Protein AF-A0A382E3J0-F1 (afdb_monomer_lite)

Foldseek 3Di:
DPDDDPDDPDDPVRVVVVVVVVVVVLVVVVVVVVVVVVVVVPDDDPPPDLLSVLLVVLVVLCVVLVVQLNVCVVVVVVVLNVLSVLLVVQSVVLNCVSPPCVPPDDPVPDDPVPDDPVVVVVVVVVVVVVVVVVLVSLLVSLVSQLVVVVVPDRVQLSQVVSVVSPRPHDDLLSSLSSCVVPVVSVVSNLVSCVVRHDSVVSVQSNLLVVLCVVLVNVVLQVLLQVLQVVVPHGDRPRDHSVLSPDPPRDSVVVSVVSNVNSVCSNVVVPPPVVVVVVVD

Structure (mmCIF, N/CA/C/O backbone):
data_AF-A0A382E3J0-F1
#
_entry.id   AF-A0A382E3J0-F1
#
loop_
_atom_site.group_PDB
_atom_site.id
_atom_site.type_symbol
_atom_site.label_atom_id
_atom_site.label_alt_id
_atom_site.label_comp_id
_atom_site.label_asym_id
_atom_site.label_entity_id
_atom_site.label_seq_id
_atom_site.pdbx_PDB_ins_code
_atom_site.Cartn_x
_atom_site.Cartn_y
_atom_site.Cartn_z
_atom_site.occupancy
_atom_site.B_iso_or_equiv
_atom_site.auth_seq_id
_atom_site.auth_comp_id
_atom_site.auth_asym_id
_atom_site.auth_atom_id
_atom_site.pdbx_PDB_model_num
ATOM 1 N N . MET A 1 1 ? 3.056 -13.530 6.031 1.00 34.03 1 MET A N 1
ATOM 2 C CA . MET A 1 1 ? 3.728 -14.524 6.905 1.00 34.03 1 MET A CA 1
ATOM 3 C C . MET A 1 1 ? 2.643 -15.452 7.435 1.00 34.03 1 MET A C 1
ATOM 5 O O . MET A 1 1 ? 2.114 -15.228 8.514 1.00 34.03 1 MET A O 1
ATOM 9 N N . PHE A 1 2 ? 2.256 -16.451 6.638 1.00 29.42 2 PHE A N 1
ATOM 10 C CA . PHE A 1 2 ? 1.281 -17.470 7.029 1.00 29.42 2 PHE A CA 1
ATOM 11 C C . PHE A 1 2 ? 1.972 -18.509 7.919 1.00 29.42 2 PHE A C 1
ATOM 13 O O . PHE A 1 2 ? 2.511 -19.505 7.449 1.00 29.42 2 PHE A O 1
ATOM 20 N N . PHE A 1 3 ? 2.010 -18.236 9.220 1.00 31.09 3 PHE A N 1
ATOM 21 C CA . PHE A 1 3 ? 2.441 -19.197 10.237 1.00 31.09 3 PHE A CA 1
ATOM 22 C C . PHE A 1 3 ? 1.503 -19.139 11.442 1.00 31.09 3 PHE A C 1
ATOM 24 O O . PHE A 1 3 ? 1.913 -18.937 12.578 1.00 31.09 3 PHE A O 1
ATOM 31 N N . LEU A 1 4 ? 0.210 -19.328 11.204 1.00 40.41 4 LEU A N 1
ATOM 32 C CA . LEU A 1 4 ? -0.736 -19.655 12.263 1.00 40.41 4 LEU A CA 1
ATOM 33 C C . LEU A 1 4 ? -1.598 -20.820 11.792 1.00 40.41 4 LEU A C 1
ATOM 35 O O . LEU A 1 4 ? -1.874 -20.947 10.607 1.00 40.41 4 LEU A O 1
ATOM 39 N N . MET A 1 5 ? -2.006 -21.656 12.745 1.00 37.28 5 MET A N 1
ATOM 40 C CA . MET A 1 5 ? -2.723 -22.932 12.595 1.00 37.28 5 MET A CA 1
ATOM 41 C C . MET A 1 5 ? -1.851 -24.201 12.603 1.00 37.28 5 MET A C 1
ATOM 43 O O . MET A 1 5 ? -2.186 -25.219 12.000 1.00 37.28 5 MET A O 1
ATOM 47 N N . SER A 1 6 ? -0.795 -24.217 13.421 1.00 36.91 6 SER A N 1
ATOM 48 C CA . SER A 1 6 ? -0.418 -25.470 14.086 1.00 36.91 6 SER A CA 1
ATOM 49 C C . SER A 1 6 ? -1.416 -25.727 15.214 1.00 36.91 6 SER A C 1
ATOM 51 O O . SER A 1 6 ? -1.459 -24.981 16.189 1.00 36.91 6 SER A O 1
ATOM 53 N N . ASN A 1 7 ? -2.235 -26.766 15.045 1.00 41.38 7 ASN A N 1
ATOM 54 C CA . ASN A 1 7 ? -3.215 -27.277 16.004 1.00 41.38 7 ASN A CA 1
ATOM 55 C C . ASN A 1 7 ? -2.685 -27.299 17.450 1.00 41.38 7 ASN A C 1
ATOM 57 O O . ASN A 1 7 ? -2.014 -28.245 17.863 1.00 41.38 7 ASN A O 1
ATOM 61 N N . LEU A 1 8 ? -3.058 -26.297 18.241 1.00 40.56 8 LEU A N 1
ATOM 62 C CA . LEU A 1 8 ? -3.011 -26.354 19.694 1.00 40.56 8 LEU A CA 1
ATOM 63 C C . LEU A 1 8 ? -4.451 -26.289 20.184 1.00 40.56 8 LEU A C 1
ATOM 65 O O . LEU A 1 8 ? -5.109 -25.253 20.124 1.00 40.56 8 LEU A O 1
ATOM 69 N N . VAL A 1 9 ? -4.947 -27.430 20.663 1.00 41.34 9 VAL A N 1
ATOM 70 C CA . VAL A 1 9 ? -6.139 -27.47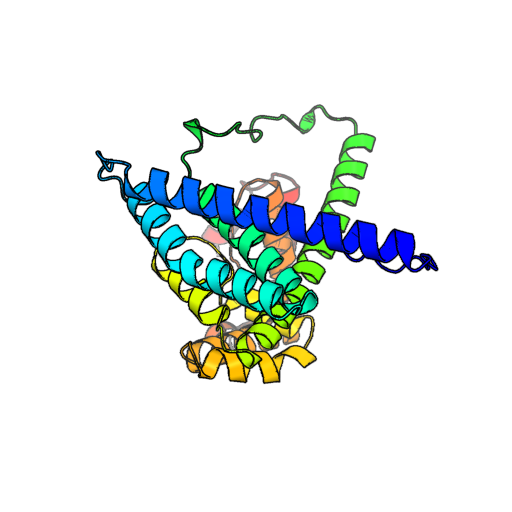6 21.512 1.00 41.34 9 VAL A CA 1
ATOM 71 C C . VAL A 1 9 ? -5.756 -26.783 22.817 1.00 41.34 9 VAL A C 1
ATOM 73 O O . VAL A 1 9 ? -5.282 -27.411 23.762 1.00 41.34 9 VAL A O 1
ATOM 76 N N . TYR A 1 10 ? -5.884 -25.461 22.842 1.00 46.91 10 TYR A N 1
ATOM 77 C CA . TYR A 1 10 ? -5.743 -24.683 24.059 1.00 46.91 10 TYR A CA 1
ATOM 78 C C . TYR A 1 10 ? -6.981 -24.929 24.928 1.00 46.91 10 TYR A C 1
ATOM 80 O O . TYR A 1 10 ? -8.119 -24.780 24.483 1.00 46.91 10 TYR A O 1
ATOM 88 N N . GLY A 1 11 ? -6.772 -25.354 26.176 1.00 49.19 11 GLY A N 1
ATOM 89 C CA . GLY A 1 11 ? -7.849 -25.397 27.166 1.00 49.19 11 GLY A CA 1
ATOM 90 C C . GLY A 1 11 ? -8.409 -23.990 27.408 1.00 49.19 11 GLY A C 1
ATOM 91 O O . GLY A 1 11 ? -7.688 -23.005 27.248 1.00 49.19 11 GLY A O 1
ATOM 92 N N . GLY A 1 12 ? -9.679 -23.884 27.817 1.00 61.25 12 GLY A N 1
ATOM 93 C CA . GLY A 1 12 ? -10.374 -22.594 27.971 1.00 61.25 12 GLY A CA 1
ATOM 94 C C . GLY A 1 12 ? -9.647 -21.561 28.848 1.00 61.25 12 GLY A C 1
ATOM 95 O O . GLY A 1 12 ? -9.742 -20.369 28.581 1.00 61.25 12 GLY A O 1
ATOM 96 N N . ASP A 1 13 ? -8.857 -22.000 29.831 1.00 69.81 13 ASP A N 1
ATOM 97 C CA . ASP A 1 13 ? -8.046 -21.111 30.676 1.00 69.81 13 ASP A CA 1
ATOM 98 C C . ASP A 1 13 ? -6.839 -20.494 29.952 1.00 69.81 13 ASP A C 1
ATOM 100 O O . ASP A 1 13 ? -6.459 -19.367 30.257 1.00 69.81 13 ASP A O 1
ATOM 104 N N . GLU A 1 14 ? -6.224 -21.197 28.999 1.00 71.62 14 GLU A N 1
ATOM 105 C CA . GLU A 1 14 ? -5.077 -20.682 28.237 1.00 71.62 14 GLU A CA 1
ATOM 106 C C . GLU A 1 14 ? -5.537 -19.721 27.134 1.00 71.62 14 GLU A C 1
ATOM 108 O O . GLU A 1 14 ? -4.953 -18.654 26.966 1.00 71.62 14 GLU A O 1
ATOM 113 N N . LEU A 1 15 ? -6.645 -20.037 26.457 1.00 69.69 15 LEU A N 1
ATOM 114 C CA . LEU A 1 15 ? -7.276 -19.146 25.476 1.00 69.69 15 LEU A CA 1
ATOM 115 C C . LEU A 1 15 ? -7.690 -17.811 26.114 1.00 69.69 15 LEU A C 1
ATOM 117 O O . LEU A 1 15 ? -7.408 -16.748 25.568 1.00 69.69 15 LEU A O 1
ATOM 121 N N . ASN A 1 16 ? -8.273 -17.849 27.316 1.00 76.06 16 ASN A N 1
ATOM 122 C CA . ASN A 1 16 ? -8.640 -16.639 28.054 1.00 76.06 16 ASN A CA 1
ATOM 123 C C . ASN A 1 16 ? -7.427 -15.782 28.452 1.00 76.06 16 ASN A C 1
ATOM 125 O O . ASN A 1 16 ? -7.530 -14.556 28.466 1.00 76.06 16 ASN A O 1
ATOM 129 N N . LYS A 1 17 ? -6.277 -16.397 28.764 1.00 78.69 17 LYS A N 1
ATOM 130 C CA . LYS A 1 17 ? -5.034 -15.654 29.030 1.00 78.69 17 LYS A CA 1
ATOM 131 C C . LYS A 1 17 ? -4.520 -14.957 27.775 1.00 78.69 17 LYS A C 1
ATOM 133 O O . LYS A 1 17 ? -4.160 -13.789 27.861 1.00 78.69 17 LYS A O 1
ATOM 138 N N . VAL A 1 18 ? -4.537 -15.646 26.631 1.00 76.19 18 VAL A N 1
ATOM 139 C CA . VAL A 1 18 ? -4.128 -15.077 25.338 1.00 76.19 18 VAL A CA 1
ATOM 140 C C . VAL A 1 18 ? -5.013 -13.885 24.971 1.00 76.19 18 VAL A C 1
ATOM 142 O O . VAL A 1 18 ? -4.495 -12.817 24.663 1.00 76.19 18 VAL A O 1
ATOM 145 N N . TYR A 1 19 ? -6.339 -14.010 25.100 1.00 73.69 19 TYR A N 1
ATOM 146 C CA . TYR A 1 19 ? -7.250 -12.881 24.873 1.00 73.69 19 TYR A CA 1
ATOM 147 C C . TYR A 1 19 ? -6.975 -11.700 25.810 1.00 73.69 19 TYR A C 1
ATOM 149 O O . TYR A 1 19 ? -6.949 -10.555 25.363 1.00 73.69 19 TYR A O 1
ATOM 157 N N . ALA A 1 20 ? -6.730 -11.961 27.097 1.00 77.50 20 ALA A N 1
ATOM 158 C CA . ALA A 1 20 ? -6.420 -10.908 28.061 1.00 77.50 20 ALA A CA 1
ATOM 159 C C . ALA A 1 20 ? -5.091 -10.195 27.752 1.00 77.50 20 ALA A C 1
ATOM 161 O O . ALA A 1 20 ? -4.964 -8.990 27.981 1.00 77.50 20 ALA A O 1
ATOM 162 N N . GLU A 1 21 ? -4.099 -10.922 27.237 1.00 80.75 21 GLU A N 1
ATOM 163 C CA . GLU A 1 21 ? -2.820 -10.360 26.806 1.00 80.75 21 GLU A CA 1
ATOM 164 C C . GLU A 1 21 ? -2.979 -9.504 25.546 1.00 80.75 21 GLU A C 1
ATOM 166 O O . GLU A 1 21 ? -2.523 -8.363 25.534 1.00 80.75 21 GLU A O 1
ATOM 171 N N . ILE A 1 22 ? -3.724 -9.985 24.548 1.00 75.62 22 ILE A N 1
ATOM 172 C CA . ILE A 1 22 ? -4.053 -9.226 23.332 1.00 75.62 22 ILE A CA 1
ATOM 173 C C . ILE A 1 22 ? -4.803 -7.932 23.680 1.00 75.62 22 ILE A C 1
ATOM 175 O O . ILE A 1 22 ? -4.445 -6.856 23.204 1.00 75.62 22 ILE A O 1
ATOM 179 N N . GLU A 1 23 ? -5.803 -7.995 24.563 1.00 77.12 23 GLU A N 1
ATOM 180 C CA . GLU A 1 23 ? -6.551 -6.808 24.996 1.00 77.12 23 GLU A CA 1
ATOM 181 C C . GLU A 1 23 ? -5.647 -5.795 25.718 1.00 77.12 23 GLU A C 1
ATOM 183 O O . GLU A 1 23 ? -5.788 -4.578 25.555 1.00 77.12 23 GLU A O 1
ATOM 188 N N . LYS A 1 24 ? -4.701 -6.286 26.525 1.00 82.81 24 LYS A N 1
ATOM 189 C CA . LYS A 1 24 ? -3.718 -5.447 27.211 1.00 82.81 24 LYS A CA 1
ATOM 190 C C . LYS A 1 24 ? -2.770 -4.776 26.217 1.00 82.81 24 LYS A C 1
ATOM 192 O O . LYS A 1 24 ? -2.554 -3.569 26.338 1.00 82.81 24 LYS A O 1
ATOM 197 N N . GLU A 1 25 ? -2.228 -5.517 25.256 1.00 79.69 25 GLU A N 1
ATOM 198 C CA . GLU A 1 25 ? -1.325 -4.959 24.246 1.00 79.69 25 GLU A CA 1
ATOM 199 C C . GLU A 1 25 ? -2.040 -3.962 23.333 1.00 79.69 25 GLU A C 1
ATOM 201 O O . GLU A 1 25 ? -1.514 -2.879 23.088 1.00 79.69 25 GLU A O 1
ATOM 206 N N . HIS A 1 26 ? -3.292 -4.225 22.952 1.00 78.19 26 HIS A N 1
ATOM 207 C CA . HIS A 1 26 ? -4.095 -3.249 22.220 1.00 78.19 26 HIS A CA 1
ATOM 208 C C . HIS A 1 26 ? -4.309 -1.955 23.026 1.00 78.19 26 HIS A C 1
ATOM 210 O O . HIS A 1 26 ? -4.119 -0.853 22.515 1.00 78.19 26 HIS A O 1
ATOM 216 N N . LYS A 1 27 ? -4.627 -2.047 24.326 1.00 82.38 27 LYS A N 1
ATOM 217 C CA . LYS A 1 27 ? -4.735 -0.854 25.191 1.00 82.38 27 LYS A CA 1
ATOM 218 C C . LYS A 1 27 ? -3.423 -0.071 25.266 1.00 82.38 27 LYS A C 1
ATOM 220 O O . LYS A 1 27 ? -3.461 1.162 25.291 1.00 82.38 27 LYS A O 1
ATOM 225 N N . ASN A 1 28 ? -2.285 -0.764 25.314 1.00 82.88 28 ASN A N 1
ATOM 226 C CA . ASN A 1 28 ? -0.969 -0.129 25.286 1.00 82.88 28 ASN A CA 1
ATOM 227 C C . ASN A 1 28 ? -0.729 0.578 23.952 1.00 82.88 28 ASN A C 1
ATOM 229 O O . ASN A 1 28 ? -0.367 1.752 23.964 1.00 82.88 28 ASN A O 1
ATOM 233 N N . PHE A 1 29 ? -0.996 -0.100 22.833 1.00 81.19 29 PHE A N 1
ATOM 234 C CA . PHE A 1 29 ? -0.904 0.460 21.488 1.00 81.19 29 PHE A CA 1
ATOM 235 C C . PHE A 1 29 ? -1.709 1.758 21.378 1.00 81.19 29 PHE A C 1
ATOM 237 O O . PHE A 1 29 ? -1.137 2.809 21.113 1.00 81.19 29 PHE A O 1
ATOM 244 N N . ILE A 1 30 ? -3.002 1.745 21.721 1.00 82.94 30 ILE A N 1
ATOM 245 C CA . ILE A 1 30 ? -3.857 2.943 21.664 1.00 82.94 30 ILE A CA 1
ATOM 246 C C . ILE A 1 30 ? -3.312 4.084 22.525 1.00 82.94 30 ILE A C 1
ATOM 248 O O . ILE A 1 30 ? -3.322 5.249 22.116 1.00 82.94 30 ILE A O 1
ATOM 252 N N . LYS A 1 31 ? -2.839 3.768 23.732 1.00 86.00 31 LYS A N 1
ATOM 253 C CA . LYS A 1 31 ? -2.288 4.765 24.649 1.00 86.00 31 LYS A CA 1
ATOM 254 C C . LYS A 1 31 ? -1.018 5.403 24.086 1.00 86.00 31 LYS A C 1
ATOM 256 O O . LYS A 1 31 ? -0.909 6.630 24.112 1.00 86.00 31 LYS A O 1
ATOM 261 N N . GLU A 1 32 ? -0.068 4.600 23.616 1.00 87.62 32 GLU A N 1
ATOM 262 C CA . GLU A 1 32 ? 1.191 5.115 23.078 1.00 87.62 32 GLU A CA 1
ATOM 263 C C . GLU A 1 32 ? 0.964 5.843 21.746 1.00 87.62 32 GLU A C 1
ATOM 265 O O . GLU A 1 32 ? 1.460 6.955 21.598 1.00 87.62 32 GLU A O 1
ATOM 270 N N . THR A 1 33 ? 0.113 5.334 20.849 1.00 79.56 33 THR A N 1
ATOM 271 C CA . THR A 1 33 ? -0.263 6.019 19.598 1.00 79.56 33 THR A CA 1
ATOM 272 C C . THR A 1 33 ? -0.898 7.380 19.870 1.00 79.56 33 THR A C 1
ATOM 274 O O . THR A 1 33 ? -0.517 8.383 19.265 1.00 79.56 33 THR A O 1
ATOM 277 N N . LYS A 1 34 ? -1.823 7.472 20.837 1.00 86.25 34 LYS A N 1
ATOM 278 C CA . LYS A 1 34 ? -2.426 8.757 21.222 1.00 86.25 34 LYS A CA 1
ATOM 279 C C . LYS A 1 34 ? -1.386 9.732 21.773 1.00 86.25 34 LYS A C 1
ATOM 281 O O . LYS A 1 34 ? -1.401 10.906 21.415 1.00 86.25 34 LYS A O 1
ATOM 286 N N . LYS A 1 35 ? -0.488 9.252 22.632 1.00 88.81 35 LYS A N 1
ATOM 287 C CA . LYS A 1 35 ? 0.589 10.064 23.204 1.00 88.81 35 LYS A CA 1
ATOM 288 C C . LYS A 1 35 ? 1.542 10.569 22.120 1.00 88.81 35 LYS A C 1
ATOM 290 O O . LYS A 1 35 ? 1.845 11.757 22.116 1.00 88.81 35 LYS A O 1
ATOM 295 N N . ILE A 1 36 ? 1.959 9.710 21.189 1.00 85.06 36 ILE A N 1
ATOM 296 C CA . ILE A 1 36 ? 2.788 10.091 20.037 1.00 85.06 36 ILE A CA 1
ATOM 297 C C . ILE A 1 36 ? 2.064 11.155 19.210 1.00 85.06 36 ILE A C 1
ATOM 299 O O . ILE A 1 36 ? 2.658 12.180 18.901 1.00 85.06 36 ILE A O 1
ATOM 303 N N . ARG A 1 37 ? 0.764 10.985 18.937 1.00 82.44 37 ARG A N 1
ATOM 304 C CA . ARG A 1 37 ? -0.047 11.965 18.198 1.00 82.44 37 ARG A CA 1
ATOM 305 C C . ARG A 1 37 ? -0.139 13.319 18.907 1.00 82.44 37 ARG A C 1
ATOM 307 O O . ARG A 1 37 ? -0.074 14.359 18.260 1.00 82.44 37 ARG A O 1
ATOM 314 N N . GLU A 1 38 ? -0.301 13.331 20.227 1.00 85.88 38 GLU A N 1
ATOM 315 C CA . GLU A 1 38 ? -0.299 14.569 21.018 1.00 85.88 38 GLU A CA 1
ATOM 316 C C . GLU A 1 38 ? 1.073 15.248 20.998 1.00 85.88 38 GLU A C 1
ATOM 318 O O . GLU A 1 38 ? 1.152 16.461 20.809 1.00 85.88 38 GLU A O 1
ATOM 323 N N . GLN A 1 39 ? 2.148 14.467 21.142 1.00 85.25 39 GLN A N 1
ATOM 324 C CA . GLN A 1 39 ? 3.516 14.967 21.034 1.00 85.25 39 GLN A CA 1
ATOM 325 C C . GLN A 1 39 ? 3.764 15.567 19.651 1.00 85.25 39 GLN A C 1
ATOM 327 O O . GLN A 1 39 ? 4.209 16.708 19.579 1.00 85.25 39 GLN A O 1
ATOM 332 N N . PHE A 1 40 ? 3.385 14.855 18.591 1.00 79.81 40 PHE A N 1
ATOM 333 C CA . PHE A 1 40 ? 3.483 15.283 17.200 1.00 79.81 40 PHE A CA 1
ATOM 334 C C . PHE A 1 40 ? 2.765 16.617 16.954 1.00 79.81 40 PHE A C 1
ATOM 336 O O . PHE A 1 40 ? 3.388 17.579 16.526 1.00 79.81 40 PHE A O 1
ATOM 343 N N . LYS A 1 41 ? 1.494 16.741 17.366 1.00 80.75 41 LYS A N 1
ATOM 344 C CA . LYS A 1 41 ? 0.720 17.997 17.261 1.00 80.75 41 LYS A CA 1
ATOM 345 C C . LYS A 1 41 ? 1.299 19.160 18.073 1.00 80.75 41 LYS A C 1
ATOM 347 O O . LYS A 1 41 ? 0.981 20.314 17.803 1.00 80.75 41 LYS A O 1
ATOM 352 N N . SER A 1 42 ? 2.077 18.864 19.112 1.00 81.81 42 SER A N 1
ATOM 353 C CA . SER A 1 42 ? 2.713 19.871 19.967 1.00 81.81 42 SER A CA 1
ATOM 354 C C . SER A 1 42 ? 4.090 20.315 19.471 1.00 81.81 42 SER A C 1
ATOM 356 O O . SER A 1 42 ? 4.653 21.261 20.030 1.00 81.81 42 SER A O 1
ATOM 358 N N . LEU A 1 43 ? 4.640 19.646 18.449 1.00 75.62 43 LEU A N 1
ATOM 359 C CA . LEU A 1 43 ? 5.886 20.061 17.822 1.00 75.62 43 LEU A CA 1
ATOM 360 C C . LEU A 1 43 ? 5.664 21.437 17.187 1.00 75.62 43 LEU A C 1
ATOM 362 O O . LEU A 1 43 ? 4.814 21.631 16.325 1.00 75.62 43 LEU A O 1
ATOM 366 N N . THR A 1 44 ? 6.414 22.420 17.675 1.00 64.75 44 THR A N 1
ATOM 367 C CA . THR A 1 44 ? 6.444 23.777 17.126 1.00 64.75 44 THR A CA 1
ATOM 368 C C . THR A 1 44 ? 7.829 24.024 16.547 1.00 64.75 44 THR A C 1
ATOM 370 O O . THR A 1 44 ? 8.823 23.554 17.101 1.00 64.75 44 THR A O 1
ATOM 373 N N . GLY A 1 45 ? 7.896 24.750 15.431 1.00 58.81 45 GLY A N 1
ATOM 374 C CA . GLY A 1 45 ? 9.133 24.904 14.661 1.00 58.81 45 GLY A CA 1
ATOM 375 C C . GLY A 1 45 ? 9.244 23.910 13.511 1.00 58.81 45 GLY A C 1
ATOM 376 O O . GLY A 1 45 ? 10.307 23.322 13.334 1.00 58.81 45 GLY A O 1
ATOM 377 N N . VAL A 1 46 ? 8.153 23.741 12.750 1.00 57.03 46 VAL A N 1
ATOM 378 C CA . VAL A 1 46 ? 8.178 23.101 11.429 1.00 57.03 46 VAL A CA 1
ATOM 379 C C . VAL A 1 46 ? 9.336 23.726 10.661 1.00 57.03 46 VAL A C 1
ATOM 381 O O . VAL A 1 46 ? 9.371 24.934 10.430 1.00 57.03 46 VAL A O 1
ATOM 384 N N . THR A 1 47 ? 10.345 22.922 10.361 1.00 56.59 47 THR A N 1
ATOM 385 C CA . THR A 1 47 ? 11.287 23.259 9.307 1.00 56.59 47 THR A CA 1
ATOM 386 C C . THR A 1 47 ? 10.458 23.351 8.037 1.00 56.59 47 THR A C 1
ATOM 388 O O . THR A 1 47 ? 9.793 22.377 7.707 1.00 56.59 47 THR A O 1
ATOM 391 N N . ASP A 1 48 ? 10.476 24.492 7.346 1.00 61.53 48 ASP A N 1
ATOM 392 C CA . ASP A 1 48 ? 9.755 24.738 6.083 1.00 61.53 48 ASP A CA 1
ATOM 393 C C . ASP A 1 48 ? 10.214 23.813 4.919 1.00 61.53 48 ASP A C 1
ATOM 395 O O . ASP A 1 48 ? 10.145 24.195 3.750 1.00 61.53 48 ASP A O 1
ATOM 399 N N . SER A 1 49 ? 10.769 22.629 5.203 1.00 75.62 49 SER A N 1
ATOM 400 C CA . SER A 1 49 ? 11.160 21.658 4.191 1.00 75.62 49 SER A CA 1
ATOM 401 C C . SER A 1 49 ? 9.927 20.936 3.663 1.00 75.62 49 SER A C 1
ATOM 403 O O . SER A 1 49 ? 9.028 20.551 4.415 1.00 75.62 49 SER A O 1
ATOM 405 N N . ALA A 1 50 ? 9.902 20.746 2.347 1.00 79.88 50 ALA A N 1
ATOM 406 C CA . ALA A 1 50 ? 8.808 20.071 1.668 1.00 79.88 50 ALA A CA 1
ATOM 407 C C . ALA A 1 50 ? 8.611 18.652 2.227 1.00 79.88 50 ALA A C 1
ATOM 409 O O . ALA A 1 50 ? 7.486 18.252 2.487 1.00 79.88 50 ALA A O 1
ATOM 410 N N . GLU A 1 51 ? 9.696 17.935 2.519 1.00 80.69 51 GLU A N 1
ATOM 411 C CA . GLU A 1 51 ? 9.676 16.565 3.035 1.00 80.69 51 GLU A CA 1
ATOM 412 C C . GLU A 1 51 ? 9.001 16.462 4.410 1.00 80.69 51 GLU A C 1
ATOM 414 O O . GLU A 1 51 ? 8.248 15.523 4.655 1.00 80.69 51 GLU A O 1
ATOM 419 N N . ALA A 1 52 ? 9.209 17.442 5.298 1.00 82.00 52 ALA A N 1
ATOM 420 C CA . ALA A 1 52 ? 8.559 17.452 6.609 1.00 82.00 52 ALA A CA 1
ATOM 421 C C . ALA A 1 52 ? 7.046 17.676 6.473 1.00 82.00 52 ALA A C 1
ATOM 423 O O . ALA A 1 52 ? 6.264 16.993 7.126 1.00 82.00 52 ALA A O 1
ATOM 424 N N . MET A 1 53 ? 6.631 18.572 5.570 1.00 84.12 53 MET A N 1
ATOM 425 C CA . MET A 1 53 ? 5.212 18.804 5.281 1.00 84.12 53 MET A CA 1
ATOM 426 C C . MET A 1 53 ? 4.536 17.570 4.670 1.00 84.12 53 MET A C 1
ATOM 428 O O . MET A 1 53 ? 3.391 17.273 5.003 1.00 84.12 53 MET A O 1
ATOM 432 N N . ILE A 1 54 ? 5.238 16.839 3.798 1.00 88.81 54 ILE A N 1
ATOM 433 C CA . ILE A 1 54 ? 4.737 15.589 3.214 1.00 88.81 54 ILE A CA 1
ATOM 434 C C . ILE A 1 54 ? 4.534 14.538 4.308 1.00 88.81 54 ILE A C 1
ATOM 436 O O . ILE A 1 54 ? 3.465 13.936 4.378 1.00 88.81 54 ILE A O 1
ATOM 440 N N . ILE A 1 55 ? 5.518 14.356 5.198 1.00 88.44 55 ILE A N 1
ATOM 441 C CA . ILE A 1 55 ? 5.405 13.431 6.335 1.00 88.44 55 ILE A CA 1
ATOM 442 C C . ILE A 1 55 ? 4.224 13.828 7.233 1.00 88.44 55 ILE A C 1
ATOM 444 O O . ILE A 1 55 ? 3.433 12.965 7.610 1.00 88.44 55 ILE A O 1
ATOM 448 N N . ASP A 1 56 ? 4.058 15.118 7.535 1.00 86.75 56 ASP A N 1
ATOM 449 C CA . ASP A 1 56 ? 2.948 15.608 8.357 1.00 86.75 56 ASP A CA 1
ATOM 450 C C . ASP A 1 56 ? 1.581 15.267 7.749 1.00 86.75 56 ASP A C 1
ATOM 452 O O . ASP A 1 56 ? 0.725 14.699 8.436 1.00 86.75 56 ASP A O 1
ATOM 456 N N . HIS A 1 57 ? 1.388 15.549 6.459 1.00 90.19 57 HIS A N 1
ATOM 457 C CA . HIS A 1 57 ? 0.148 15.226 5.752 1.00 90.19 57 HIS A CA 1
ATOM 458 C C . HIS A 1 57 ? -0.079 13.717 5.621 1.00 90.19 57 HIS A C 1
ATOM 460 O O . HIS A 1 57 ? -1.207 13.254 5.781 1.00 90.19 57 HIS A O 1
ATOM 466 N N . ALA A 1 58 ? 0.977 12.930 5.413 1.00 92.69 58 ALA A N 1
ATOM 467 C CA . ALA A 1 58 ? 0.872 11.478 5.325 1.00 92.69 58 ALA A CA 1
ATOM 468 C C . ALA A 1 58 ? 0.429 10.852 6.653 1.00 92.69 58 ALA A C 1
ATOM 470 O O . ALA A 1 58 ? -0.461 10.003 6.688 1.00 92.69 58 ALA A O 1
ATOM 471 N N . ILE A 1 59 ? 0.994 11.307 7.775 1.00 91.12 59 ILE A N 1
ATOM 472 C CA . ILE A 1 59 ? 0.572 10.868 9.112 1.00 91.12 59 ILE A CA 1
ATOM 473 C C . ILE A 1 59 ? -0.862 11.325 9.417 1.00 91.12 59 ILE A C 1
ATOM 475 O O . ILE A 1 59 ? -1.596 10.623 10.122 1.00 91.12 59 ILE A O 1
ATOM 479 N N . GLU A 1 60 ? -1.282 12.481 8.894 1.00 90.50 60 GLU A N 1
ATOM 480 C CA . GLU A 1 60 ? -2.663 12.941 9.010 1.00 90.50 60 GLU A CA 1
ATOM 481 C C . GLU A 1 60 ? -3.639 12.019 8.273 1.00 90.50 60 GLU A C 1
ATOM 483 O O . GLU A 1 60 ? -4.611 11.571 8.889 1.00 90.50 60 GLU A O 1
ATOM 488 N N . GLU A 1 61 ? -3.330 11.661 7.027 1.00 92.56 61 GLU A N 1
ATOM 489 C CA . GLU A 1 61 ? -4.109 10.725 6.210 1.00 92.56 61 GLU A CA 1
ATOM 490 C C . GLU A 1 61 ? -4.214 9.346 6.884 1.00 92.56 61 GLU A C 1
ATOM 492 O O . GLU A 1 61 ? -5.296 8.762 6.962 1.00 92.56 61 GLU A O 1
ATOM 497 N N . MET A 1 62 ? -3.126 8.859 7.492 1.00 93.94 62 MET A N 1
ATOM 498 C CA . MET A 1 62 ? -3.093 7.581 8.217 1.00 93.94 62 MET A CA 1
ATOM 499 C C . MET A 1 62 ? -3.938 7.561 9.505 1.00 93.94 62 MET A C 1
ATOM 501 O O . MET A 1 62 ? -4.163 6.490 10.080 1.00 93.94 62 MET A O 1
ATOM 505 N N . ASN A 1 63 ? -4.445 8.706 9.987 1.00 91.62 63 ASN A N 1
ATOM 506 C CA . ASN A 1 63 ? -5.305 8.735 11.175 1.00 91.62 63 ASN A CA 1
ATOM 507 C C . ASN A 1 63 ? -6.602 7.950 10.984 1.00 91.62 63 ASN A C 1
ATOM 509 O O . ASN A 1 63 ? -7.011 7.273 11.928 1.00 91.62 63 ASN A O 1
ATOM 513 N N . GLN A 1 64 ? -7.204 8.008 9.794 1.00 93.62 64 GLN A N 1
ATOM 514 C CA . GLN A 1 64 ? -8.439 7.278 9.497 1.00 93.62 64 GLN A CA 1
ATOM 515 C C . GLN A 1 64 ? -8.208 5.760 9.512 1.00 93.62 64 GLN A C 1
ATOM 517 O O . GLN A 1 64 ? -9.005 5.012 10.069 1.00 93.62 64 GLN A O 1
ATOM 522 N N . VAL A 1 65 ? -7.056 5.310 9.003 1.00 94.81 65 VAL A N 1
ATOM 523 C CA . VAL A 1 65 ? -6.675 3.893 8.976 1.00 94.81 65 VAL A CA 1
ATOM 524 C C . VAL A 1 65 ? -6.438 3.373 10.395 1.00 94.81 65 VAL A C 1
ATOM 526 O O . VAL A 1 65 ? -6.927 2.310 10.773 1.00 94.81 65 VAL A O 1
ATOM 529 N N . MET A 1 66 ? -5.740 4.156 11.225 1.00 90.88 66 MET A N 1
ATOM 530 C CA . MET A 1 66 ? -5.537 3.829 12.640 1.00 90.88 66 MET A CA 1
ATOM 531 C C . MET A 1 66 ? -6.848 3.798 13.437 1.00 90.88 66 MET A C 1
ATOM 533 O O . MET A 1 66 ? -6.987 2.995 14.360 1.00 90.88 66 MET A O 1
ATOM 537 N N . GLU A 1 67 ? -7.794 4.686 13.126 1.00 92.19 67 GLU A N 1
ATOM 538 C CA . GLU A 1 67 ? -9.113 4.699 13.762 1.00 92.19 67 GLU A CA 1
ATOM 539 C C . GLU A 1 67 ? -9.926 3.463 13.369 1.00 92.19 67 GLU A C 1
ATOM 541 O O . GLU A 1 67 ? -10.445 2.780 14.251 1.00 92.19 67 GLU A O 1
ATOM 546 N N . PHE A 1 68 ? -9.917 3.092 12.090 1.00 94.56 68 PHE A N 1
ATOM 547 C CA . PHE A 1 68 ? -10.579 1.887 11.600 1.00 94.56 68 PHE A CA 1
ATOM 548 C C . PHE A 1 68 ? -10.011 0.595 12.210 1.00 94.56 68 PHE A C 1
ATOM 550 O O . PHE A 1 68 ? -10.774 -0.287 12.607 1.00 94.56 68 PHE A O 1
ATOM 557 N N . ALA A 1 69 ? -8.684 0.486 12.370 1.00 88.75 69 ALA A N 1
ATOM 558 C CA . ALA A 1 69 ? -8.060 -0.654 13.053 1.00 88.75 69 ALA A CA 1
ATOM 559 C C . ALA A 1 69 ? -8.545 -0.781 14.510 1.00 88.75 69 ALA A C 1
ATOM 561 O O . ALA A 1 69 ? -8.816 -1.877 15.002 1.00 88.75 69 ALA A O 1
ATOM 562 N N . HIS A 1 70 ? -8.686 0.353 15.201 1.00 87.62 70 HIS A N 1
ATOM 563 C CA . HIS A 1 70 ? -9.188 0.404 16.575 1.00 87.62 70 HIS A CA 1
ATOM 564 C C . HIS A 1 70 ? -10.671 0.037 16.674 1.00 87.62 70 HIS A C 1
ATOM 566 O O . HIS A 1 70 ? -11.078 -0.638 17.621 1.00 87.62 70 HIS A O 1
ATOM 572 N N . GLU A 1 71 ? -11.489 0.494 15.729 1.00 91.50 71 GLU A N 1
ATOM 573 C CA . GLU A 1 71 ? -12.907 0.135 15.645 1.00 91.50 71 GLU A CA 1
ATOM 574 C C . GLU A 1 71 ? -13.083 -1.359 15.365 1.00 91.50 71 GLU A C 1
ATOM 576 O O . GLU A 1 71 ? -13.765 -2.038 16.132 1.00 91.50 71 GLU A O 1
ATOM 581 N N . SER A 1 72 ? -12.355 -1.893 14.383 1.00 86.88 72 SER A N 1
ATOM 582 C CA . SER A 1 72 ? -12.348 -3.324 14.056 1.00 86.88 72 SER A CA 1
ATOM 583 C C . SER A 1 72 ? -11.966 -4.184 15.266 1.00 86.88 72 SER A C 1
ATOM 585 O O . SER A 1 72 ? -12.638 -5.170 15.575 1.00 86.88 72 SER A O 1
ATOM 587 N N . PHE A 1 73 ? -10.947 -3.773 16.031 1.00 84.19 73 PHE A N 1
ATOM 588 C CA . PHE A 1 73 ? -10.544 -4.499 17.235 1.00 84.19 73 PHE A CA 1
ATOM 589 C C . PHE A 1 73 ? -11.622 -4.463 18.326 1.00 84.19 73 PHE A C 1
ATOM 591 O O . PHE A 1 73 ? -11.876 -5.472 18.985 1.00 84.19 73 PHE A O 1
ATOM 598 N N . LYS A 1 74 ? -12.269 -3.309 18.546 1.00 87.88 74 LYS A N 1
ATOM 599 C CA . LYS A 1 74 ? -13.369 -3.185 19.523 1.00 87.88 74 LYS A CA 1
ATOM 600 C C . LYS A 1 74 ? -14.561 -4.062 19.168 1.00 87.88 74 LYS A C 1
ATOM 602 O O . LYS A 1 74 ? -15.190 -4.606 20.076 1.00 87.88 74 LYS A O 1
ATOM 607 N N . ASP A 1 75 ? -14.834 -4.200 17.878 1.00 89.38 75 ASP A N 1
ATOM 608 C CA . ASP A 1 75 ? -15.893 -5.056 17.351 1.00 89.38 75 ASP A CA 1
ATOM 609 C C . ASP A 1 75 ? -15.497 -6.542 17.355 1.00 89.38 75 ASP A C 1
ATOM 611 O O . ASP A 1 75 ? -16.297 -7.409 17.000 1.00 89.38 75 ASP A O 1
ATOM 615 N N . ASN A 1 76 ? -14.297 -6.850 17.864 1.00 82.06 76 ASN A N 1
ATOM 616 C CA . ASN A 1 76 ? -13.723 -8.187 17.965 1.00 82.06 76 ASN A CA 1
ATOM 617 C C . ASN A 1 76 ? -13.487 -8.834 16.587 1.00 82.06 76 ASN A C 1
ATOM 619 O O . ASN A 1 76 ? -13.398 -10.059 16.477 1.00 82.06 76 ASN A O 1
ATOM 623 N N . ASP A 1 77 ? -13.371 -8.004 15.546 1.00 85.19 77 ASP A N 1
ATOM 624 C CA . ASP A 1 77 ? -13.040 -8.399 14.183 1.00 85.19 77 ASP A CA 1
ATOM 625 C C . ASP A 1 77 ? -11.511 -8.431 14.026 1.00 85.19 77 ASP A C 1
ATOM 627 O O . ASP A 1 77 ? -10.854 -7.484 13.582 1.00 85.19 77 ASP A O 1
ATOM 631 N N . LEU A 1 78 ? -10.914 -9.518 14.523 1.00 82.38 78 LEU A N 1
ATOM 632 C CA . LEU A 1 78 ? -9.459 -9.686 14.589 1.00 82.38 78 LEU A CA 1
ATOM 633 C C . LEU A 1 78 ? -8.819 -9.841 13.207 1.00 82.38 78 LEU A C 1
ATOM 635 O O . LEU A 1 78 ? -7.669 -9.450 13.027 1.00 82.38 78 LEU A O 1
ATOM 639 N N . GLU A 1 79 ? -9.556 -10.405 12.254 1.00 84.94 79 GLU A N 1
ATOM 640 C CA . GLU A 1 79 ? -9.121 -10.574 10.868 1.00 84.94 79 GLU A CA 1
ATOM 641 C C . GLU A 1 79 ? -9.004 -9.210 10.181 1.00 84.94 79 GLU A C 1
ATOM 643 O O . GLU A 1 79 ? -7.919 -8.838 9.732 1.00 84.94 79 GLU A O 1
ATOM 648 N N . MET A 1 80 ? -10.058 -8.396 10.265 1.00 87.38 80 MET A N 1
ATOM 649 C CA . MET A 1 80 ? -10.051 -7.012 9.788 1.00 87.38 80 MET A CA 1
ATOM 650 C C . MET A 1 80 ? -8.986 -6.152 10.462 1.00 87.38 80 MET A C 1
ATOM 652 O O . MET A 1 80 ? -8.297 -5.356 9.816 1.00 87.38 80 MET A O 1
ATOM 656 N N . THR A 1 81 ? -8.820 -6.333 11.772 1.00 82.38 81 THR A N 1
ATOM 657 C CA . THR A 1 81 ? -7.772 -5.651 12.534 1.00 82.38 81 THR A CA 1
ATOM 658 C C . THR A 1 81 ? -6.390 -6.007 11.992 1.00 82.38 81 THR A C 1
ATOM 660 O O . THR A 1 81 ? -5.569 -5.117 11.790 1.00 82.38 81 THR A O 1
ATOM 663 N N . ALA A 1 82 ? -6.123 -7.293 11.747 1.00 82.69 82 ALA A N 1
ATOM 664 C CA . ALA A 1 82 ? -4.835 -7.762 11.253 1.00 82.69 82 ALA A CA 1
ATOM 665 C C . ALA A 1 82 ? -4.522 -7.207 9.857 1.00 82.69 82 ALA A C 1
ATOM 667 O O . ALA A 1 82 ? -3.431 -6.676 9.665 1.00 82.69 82 ALA A O 1
ATOM 668 N N . MET A 1 83 ? -5.476 -7.256 8.920 1.00 89.12 83 MET A N 1
ATOM 669 C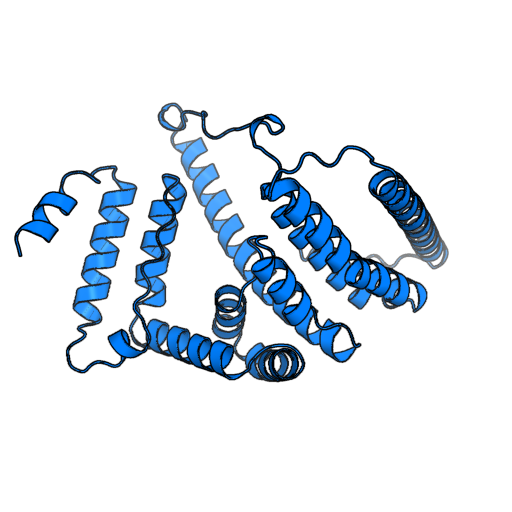 CA . MET A 1 83 ? -5.289 -6.695 7.573 1.00 89.12 83 MET A CA 1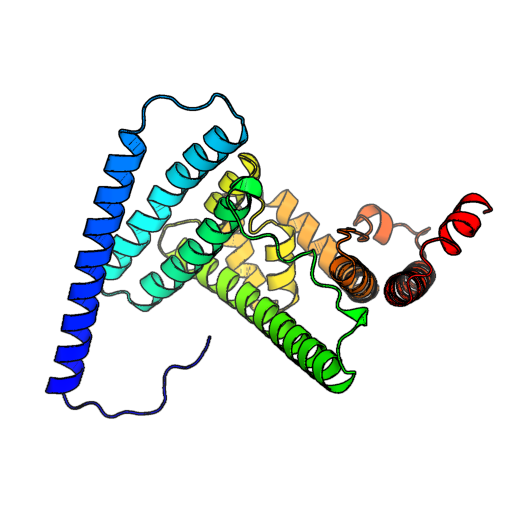
ATOM 670 C C . MET A 1 83 ? -5.035 -5.184 7.618 1.00 89.12 83 MET A C 1
ATOM 672 O O . MET A 1 83 ? -4.136 -4.677 6.952 1.00 89.12 83 MET A O 1
ATOM 676 N N . THR A 1 84 ? -5.783 -4.460 8.457 1.00 88.88 84 THR A N 1
ATOM 677 C CA . THR A 1 84 ? -5.599 -3.009 8.602 1.00 88.88 84 THR A CA 1
ATOM 678 C C . THR A 1 84 ? -4.233 -2.679 9.212 1.00 88.88 84 THR A C 1
ATOM 680 O O . THR A 1 84 ? -3.582 -1.725 8.790 1.00 88.88 84 THR A O 1
ATOM 683 N N . LEU A 1 85 ? -3.764 -3.466 10.189 1.00 85.38 85 LEU A N 1
ATOM 684 C CA . LEU A 1 85 ? -2.433 -3.300 10.778 1.00 85.38 85 LEU A CA 1
ATOM 685 C C . LEU A 1 85 ? -1.304 -3.620 9.788 1.00 85.38 85 LEU A C 1
ATOM 687 O O . LEU A 1 85 ? -0.289 -2.930 9.821 1.00 85.38 85 LEU A O 1
ATOM 691 N N . ASP A 1 86 ? -1.479 -4.609 8.906 1.00 87.44 86 ASP A N 1
ATOM 692 C CA . ASP A 1 86 ? -0.507 -4.932 7.849 1.00 87.44 86 ASP A CA 1
ATOM 693 C C . ASP A 1 86 ? -0.348 -3.759 6.868 1.00 87.44 86 ASP A C 1
ATOM 695 O O . ASP A 1 86 ? 0.770 -3.342 6.558 1.00 87.44 86 ASP A O 1
ATOM 699 N N . TYR A 1 87 ? -1.464 -3.133 6.475 1.00 92.75 87 TYR A N 1
ATOM 700 C CA . TYR A 1 87 ? -1.430 -1.905 5.680 1.00 92.75 87 TYR A CA 1
ATOM 701 C C . TYR A 1 87 ? -0.754 -0.746 6.433 1.00 92.75 87 TYR A C 1
ATOM 703 O O . TYR A 1 87 ? 0.065 -0.034 5.854 1.00 92.75 87 TYR A O 1
ATOM 711 N N . ILE A 1 88 ? -1.051 -0.555 7.728 1.00 90.50 88 ILE A N 1
ATOM 712 C CA . ILE A 1 88 ? -0.406 0.486 8.549 1.00 90.50 88 ILE A CA 1
ATOM 713 C C . ILE A 1 88 ? 1.113 0.294 8.596 1.00 90.50 88 ILE A C 1
ATOM 715 O O . ILE A 1 88 ? 1.841 1.268 8.408 1.00 90.50 88 ILE A O 1
ATOM 719 N N . ASP A 1 89 ? 1.590 -0.928 8.843 1.00 85.50 89 ASP A N 1
ATOM 720 C CA . ASP A 1 89 ? 3.023 -1.240 8.912 1.00 85.50 89 ASP A CA 1
ATOM 721 C C . ASP A 1 89 ? 3.730 -0.885 7.600 1.00 85.50 89 ASP A C 1
ATOM 723 O O . ASP A 1 89 ? 4.732 -0.165 7.598 1.00 85.50 89 ASP A O 1
ATOM 727 N N . ARG A 1 90 ? 3.144 -1.297 6.468 1.00 88.31 90 ARG A N 1
ATOM 728 C CA . ARG A 1 90 ? 3.675 -0.975 5.142 1.00 88.31 90 ARG A CA 1
ATOM 729 C C . ARG A 1 90 ? 3.707 0.530 4.881 1.00 88.31 90 ARG A C 1
ATOM 731 O O . ARG A 1 90 ? 4.764 1.058 4.548 1.00 88.31 90 ARG A O 1
ATOM 738 N N . SER A 1 91 ? 2.583 1.223 5.046 1.00 89.12 91 SER A N 1
ATOM 739 C CA . SER A 1 91 ? 2.491 2.652 4.727 1.00 89.12 91 SER A CA 1
ATOM 740 C C . SER A 1 91 ? 3.406 3.493 5.617 1.00 89.12 91 SER A C 1
ATOM 742 O O . SER A 1 91 ? 4.012 4.452 5.147 1.00 89.12 91 SER A O 1
ATOM 744 N N . LEU A 1 92 ? 3.581 3.124 6.891 1.00 88.75 92 LEU A N 1
ATOM 745 C CA . LEU A 1 92 ? 4.551 3.788 7.765 1.00 88.75 92 LEU A CA 1
ATOM 746 C C . LEU A 1 92 ? 5.998 3.528 7.335 1.00 88.75 92 LEU A C 1
ATOM 748 O O . LEU A 1 92 ? 6.824 4.434 7.450 1.00 88.75 92 LEU A O 1
ATOM 752 N N . ASN A 1 93 ? 6.314 2.333 6.832 1.00 85.69 93 ASN A N 1
ATOM 753 C CA . ASN A 1 93 ? 7.630 2.052 6.265 1.00 85.69 93 ASN A CA 1
ATOM 754 C C . ASN A 1 93 ? 7.904 2.909 5.016 1.00 85.69 93 ASN A C 1
ATOM 756 O O . ASN A 1 93 ? 8.991 3.473 4.896 1.00 85.69 93 ASN A O 1
ATOM 760 N N . ASP A 1 94 ? 6.914 3.063 4.137 1.00 88.81 94 ASP A N 1
ATOM 761 C CA . ASP A 1 94 ? 7.024 3.899 2.935 1.00 88.81 94 ASP A CA 1
ATOM 762 C C . ASP A 1 94 ? 7.194 5.386 3.298 1.00 88.81 94 ASP A C 1
ATOM 764 O O . ASP A 1 94 ? 8.092 6.056 2.789 1.00 88.81 94 ASP A O 1
ATOM 768 N N . ILE A 1 95 ? 6.424 5.894 4.270 1.00 89.00 95 ILE A N 1
ATOM 769 C CA . ILE A 1 95 ? 6.599 7.254 4.816 1.00 89.00 95 ILE A CA 1
ATOM 770 C C . ILE A 1 95 ? 7.998 7.425 5.423 1.00 89.00 95 ILE A C 1
ATOM 772 O O . ILE A 1 95 ? 8.630 8.469 5.261 1.00 89.00 95 ILE A O 1
ATOM 776 N N . ASN A 1 96 ? 8.514 6.404 6.110 1.00 84.44 96 ASN A N 1
ATOM 777 C CA . ASN A 1 96 ? 9.834 6.451 6.731 1.00 84.44 96 ASN A CA 1
ATOM 778 C C . ASN A 1 96 ? 10.974 6.590 5.703 1.00 84.44 96 ASN A C 1
ATOM 780 O O . ASN A 1 96 ? 12.032 7.109 6.052 1.00 84.44 96 ASN A O 1
ATOM 784 N N . HIS A 1 97 ? 10.774 6.212 4.435 1.00 85.38 97 HIS A N 1
ATOM 785 C CA . HIS A 1 97 ? 11.765 6.451 3.377 1.00 85.38 97 HIS A CA 1
ATOM 786 C C . HIS A 1 97 ? 11.970 7.940 3.048 1.00 85.38 97 HIS A C 1
ATOM 788 O O . HIS A 1 97 ? 13.017 8.300 2.511 1.00 85.38 97 HIS A O 1
ATOM 794 N N . LEU A 1 98 ? 11.018 8.810 3.405 1.00 83.56 98 LEU A N 1
ATOM 795 C CA . LEU A 1 98 ? 11.147 10.264 3.257 1.00 83.56 98 LEU A CA 1
ATOM 796 C C . LEU A 1 98 ? 12.012 10.900 4.353 1.00 83.56 98 LEU A C 1
ATOM 798 O O . LEU A 1 98 ? 12.409 12.062 4.240 1.00 83.56 98 LEU A O 1
ATOM 802 N N . VAL A 1 99 ? 12.317 10.159 5.423 1.00 80.31 99 VAL A N 1
ATOM 803 C CA . VAL A 1 99 ? 13.210 10.636 6.480 1.00 80.31 99 VAL A CA 1
ATOM 804 C C . VAL A 1 99 ? 14.624 10.762 5.901 1.00 80.31 99 VAL A C 1
ATOM 806 O O . VAL A 1 99 ? 15.149 9.780 5.368 1.00 80.31 99 VAL A O 1
ATOM 809 N N . PRO A 1 100 ? 15.282 11.938 6.002 1.00 73.38 100 PRO A N 1
ATOM 810 C CA . PRO A 1 100 ? 16.588 12.141 5.390 1.00 73.38 100 PRO A CA 1
ATOM 811 C C . PRO A 1 100 ? 17.598 11.082 5.832 1.00 73.38 100 PRO A C 1
ATOM 813 O O . PRO A 1 100 ? 17.754 10.808 7.026 1.00 73.38 100 PRO A O 1
ATOM 816 N N . LYS A 1 101 ? 18.335 10.528 4.861 1.00 69.00 101 LYS A N 1
ATOM 817 C CA . LYS A 1 101 ? 19.275 9.423 5.100 1.00 69.00 101 LYS A CA 1
ATOM 818 C C . LYS A 1 101 ? 20.372 9.752 6.112 1.00 69.00 101 LYS A C 1
ATOM 820 O O . LYS A 1 101 ? 20.906 8.839 6.723 1.00 69.00 101 LYS A O 1
ATOM 825 N N . GLU A 1 102 ? 20.657 11.034 6.342 1.00 64.88 102 GLU A N 1
ATOM 826 C CA . GLU A 1 102 ? 21.549 11.546 7.397 1.00 64.88 102 GLU A CA 1
ATOM 827 C C . GLU A 1 102 ? 21.156 11.070 8.810 1.00 64.88 102 GLU A C 1
ATOM 829 O O . GLU A 1 102 ? 21.992 11.047 9.714 1.00 64.88 102 GLU A O 1
ATOM 834 N N . PHE A 1 103 ? 19.899 10.657 8.994 1.00 62.69 103 PHE A N 1
ATOM 835 C CA . PHE A 1 103 ? 19.360 10.101 10.234 1.00 62.69 103 PHE A CA 1
ATOM 836 C C . PHE A 1 103 ? 19.207 8.569 10.203 1.00 62.69 103 PHE A C 1
ATOM 838 O O . PHE A 1 103 ? 18.754 7.981 11.185 1.00 62.69 103 PHE A O 1
ATOM 845 N N . THR A 1 104 ? 19.607 7.909 9.111 1.00 58.88 104 THR A N 1
ATOM 846 C CA . THR A 1 104 ? 19.505 6.454 8.907 1.00 58.88 104 THR A CA 1
ATOM 847 C C . THR A 1 104 ? 20.883 5.841 8.638 1.00 58.88 104 THR A C 1
ATOM 849 O O . THR A 1 104 ? 21.753 6.472 8.045 1.00 58.88 104 THR A O 1
ATOM 852 N N . ASN A 1 105 ? 21.117 4.598 9.066 1.00 50.09 105 ASN A N 1
ATOM 853 C CA . ASN A 1 105 ? 22.361 3.901 8.728 1.00 50.09 105 ASN A CA 1
ATOM 854 C C . ASN A 1 105 ? 22.309 3.437 7.265 1.00 50.09 105 ASN A C 1
ATOM 856 O O . ASN A 1 105 ? 21.632 2.459 6.956 1.00 50.09 105 ASN A O 1
ATOM 860 N N . ASP A 1 106 ? 23.028 4.128 6.380 1.00 51.84 106 ASP A N 1
ATOM 861 C CA . ASP A 1 106 ? 23.174 3.749 4.973 1.00 51.84 106 ASP A CA 1
ATOM 862 C C . ASP A 1 106 ? 24.148 2.565 4.826 1.00 51.84 106 ASP A C 1
ATOM 864 O O . ASP A 1 106 ? 25.347 2.681 5.091 1.00 51.84 106 ASP A O 1
ATOM 868 N N . LEU A 1 107 ? 23.618 1.407 4.426 1.00 57.81 107 LEU A N 1
ATOM 869 C CA . LEU A 1 107 ? 24.383 0.175 4.211 1.00 57.81 107 LEU A CA 1
ATOM 870 C C . LEU A 1 107 ? 24.832 -0.012 2.749 1.00 57.81 107 LEU A C 1
ATOM 872 O O . LEU A 1 107 ? 25.463 -1.021 2.442 1.00 57.81 107 LEU A O 1
ATOM 876 N N . SER A 1 108 ? 24.562 0.944 1.849 1.00 58.00 108 SER A N 1
ATOM 877 C CA . SER A 1 108 ? 24.930 0.857 0.420 1.00 58.00 108 SER A CA 1
ATOM 878 C C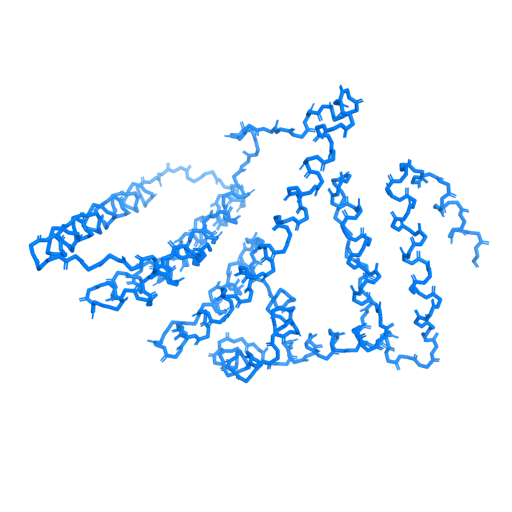 . SER A 1 108 ? 26.443 0.856 0.148 1.00 58.00 108 SER A C 1
ATOM 880 O O . SER A 1 108 ? 26.881 0.559 -0.958 1.00 58.00 108 SER A O 1
ATOM 882 N N . VAL A 1 109 ? 27.258 1.149 1.163 1.00 55.59 109 VAL A N 1
ATOM 883 C CA . VAL A 1 109 ? 28.731 1.152 1.113 1.00 55.59 109 VAL A CA 1
ATOM 884 C C . VAL A 1 109 ? 29.375 -0.219 1.363 1.00 55.59 109 VAL A C 1
ATOM 886 O O . VAL A 1 109 ? 30.601 -0.314 1.435 1.00 55.59 109 VAL A O 1
ATOM 889 N N . ILE A 1 110 ? 28.587 -1.288 1.516 1.00 60.69 110 ILE A N 1
ATOM 890 C CA . ILE A 1 110 ? 29.127 -2.642 1.690 1.00 60.69 110 ILE A CA 1
ATOM 891 C C . ILE A 1 110 ? 29.620 -3.176 0.340 1.00 60.69 110 ILE A C 1
ATOM 893 O O . ILE A 1 110 ? 28.839 -3.425 -0.573 1.00 60.69 110 ILE A O 1
ATOM 897 N N . ASP A 1 111 ? 30.931 -3.390 0.238 1.00 60.59 111 ASP A N 1
ATOM 898 C CA . ASP A 1 111 ? 31.560 -4.012 -0.926 1.00 60.59 111 ASP A CA 1
ATOM 899 C C . ASP A 1 111 ? 31.281 -5.524 -0.954 1.00 60.59 111 ASP A C 1
ATOM 901 O O . ASP A 1 111 ? 31.896 -6.310 -0.227 1.00 60.59 111 ASP A O 1
ATOM 905 N N . MET A 1 112 ? 30.336 -5.931 -1.804 1.00 59.62 112 MET A N 1
ATOM 906 C CA . MET A 1 112 ? 29.962 -7.336 -1.999 1.00 59.62 112 MET A CA 1
ATOM 907 C C . MET A 1 112 ? 30.998 -8.138 -2.802 1.00 59.62 112 MET A C 1
ATOM 909 O O . MET A 1 112 ? 30.948 -9.365 -2.798 1.00 59.62 112 MET A O 1
ATOM 913 N N . SER A 1 113 ? 31.972 -7.486 -3.449 1.00 61.06 113 SER A N 1
ATOM 914 C CA . SER A 1 113 ? 32.968 -8.166 -4.296 1.00 61.06 113 SER A CA 1
ATOM 915 C C . SER A 1 113 ? 34.011 -8.972 -3.509 1.00 61.06 113 SER A C 1
ATOM 917 O O . SER A 1 113 ? 34.709 -9.814 -4.074 1.00 61.06 113 SER A O 1
ATOM 919 N N . ALA A 1 114 ? 34.101 -8.746 -2.195 1.00 64.12 114 ALA A N 1
ATOM 920 C CA . ALA A 1 114 ? 34.980 -9.478 -1.288 1.00 64.12 114 ALA A CA 1
ATOM 921 C C . ALA A 1 114 ? 34.304 -10.694 -0.620 1.00 64.12 114 ALA A C 1
ATOM 923 O O . ALA A 1 114 ? 34.955 -11.384 0.171 1.00 64.12 114 ALA A O 1
ATOM 924 N N . MET A 1 115 ? 33.016 -10.947 -0.890 1.00 62.34 115 MET A N 1
ATOM 925 C CA . MET A 1 115 ? 32.277 -12.043 -0.259 1.00 62.34 115 MET A CA 1
ATOM 926 C C . MET A 1 115 ? 32.570 -13.402 -0.918 1.00 62.34 115 MET A C 1
ATOM 928 O O . MET A 1 115 ? 32.714 -13.482 -2.139 1.00 62.34 115 MET A O 1
ATOM 932 N N . PRO A 1 116 ? 32.649 -14.489 -0.127 1.00 77.44 116 PRO A N 1
ATOM 933 C CA . PRO A 1 116 ? 32.711 -15.850 -0.651 1.00 77.44 116 PRO A CA 1
ATOM 934 C C . PRO A 1 116 ? 31.523 -16.180 -1.566 1.00 77.44 116 PRO A C 1
ATOM 936 O O . PRO A 1 116 ? 30.389 -15.796 -1.295 1.00 77.44 116 PRO A O 1
ATOM 939 N N . GLU A 1 117 ? 31.773 -16.961 -2.616 1.00 68.81 117 GLU A N 1
ATOM 940 C CA . GLU A 1 117 ? 30.762 -17.378 -3.604 1.00 68.81 117 GLU A CA 1
ATOM 941 C C . GLU A 1 117 ? 29.577 -18.135 -2.970 1.00 68.81 117 GLU A C 1
ATOM 943 O O . GLU A 1 117 ? 28.435 -17.961 -3.385 1.00 68.81 117 GLU A O 1
ATOM 948 N N . GLU A 1 118 ? 29.827 -18.905 -1.906 1.00 67.69 118 GLU A N 1
ATOM 949 C CA . GLU A 1 118 ? 28.791 -19.599 -1.127 1.00 67.69 118 GLU A CA 1
ATOM 950 C C . GLU A 1 118 ? 27.872 -18.624 -0.366 1.00 67.69 118 GLU A C 1
ATOM 952 O O . GLU A 1 118 ? 26.657 -18.824 -0.324 1.00 67.69 118 GLU A O 1
ATOM 957 N N . ASP A 1 119 ? 28.432 -17.538 0.176 1.00 60.97 119 ASP A N 1
ATOM 958 C CA . ASP A 1 119 ? 27.662 -16.496 0.862 1.00 60.97 119 ASP A CA 1
ATOM 959 C C . ASP A 1 119 ? 26.843 -15.682 -0.154 1.00 60.97 119 ASP A C 1
ATOM 961 O O . ASP A 1 119 ? 25.676 -15.380 0.092 1.00 60.97 119 ASP A O 1
ATOM 965 N N . LEU A 1 120 ? 27.407 -15.400 -1.336 1.00 62.00 120 LEU A N 1
ATOM 966 C CA . LEU A 1 120 ? 26.692 -14.762 -2.448 1.00 62.00 120 LEU A CA 1
ATOM 967 C C . LEU A 1 120 ? 25.523 -15.622 -2.943 1.00 62.00 120 LEU A C 1
ATOM 969 O O . LEU A 1 120 ? 24.428 -15.103 -3.153 1.00 62.00 120 LEU A O 1
ATOM 973 N N . GLN A 1 121 ? 25.717 -16.935 -3.079 1.00 61.59 121 GLN A N 1
ATOM 974 C CA . GLN A 1 121 ? 24.656 -17.846 -3.501 1.00 61.59 121 GLN A CA 1
ATOM 975 C C . GLN A 1 121 ? 23.520 -17.911 -2.471 1.00 61.59 121 GLN A C 1
ATOM 977 O O . GLN A 1 121 ? 22.351 -17.833 -2.847 1.00 61.59 121 GLN A O 1
ATOM 982 N N . GLN A 1 122 ? 23.836 -17.968 -1.173 1.00 61.78 122 GLN A N 1
ATOM 983 C CA . GLN A 1 122 ? 22.819 -17.898 -0.117 1.00 61.78 122 GLN A CA 1
ATOM 984 C C . GLN A 1 122 ? 22.078 -16.556 -0.113 1.00 61.78 122 GLN A C 1
ATOM 986 O O . GLN A 1 122 ? 20.862 -16.531 0.084 1.00 61.78 122 GLN A O 1
ATOM 991 N N . ILE A 1 123 ? 22.776 -15.443 -0.363 1.00 58.12 123 ILE A N 1
ATOM 992 C CA . ILE A 1 123 ? 22.156 -14.121 -0.520 1.00 58.12 123 ILE A CA 1
ATOM 993 C C . ILE A 1 123 ? 21.205 -14.119 -1.721 1.00 58.12 123 ILE A C 1
ATOM 995 O O . ILE A 1 123 ? 20.083 -13.634 -1.589 1.00 58.12 123 ILE A O 1
ATOM 999 N N . MET A 1 124 ? 21.595 -14.694 -2.862 1.00 57.59 124 MET A N 1
ATOM 1000 C CA . MET A 1 124 ? 20.743 -14.788 -4.054 1.00 57.59 124 MET A CA 1
ATOM 1001 C C . MET A 1 124 ? 19.508 -15.659 -3.817 1.00 57.59 124 MET A C 1
ATOM 1003 O O . MET A 1 124 ? 18.397 -15.232 -4.121 1.00 57.59 124 MET A O 1
ATOM 1007 N N . GLU A 1 125 ? 19.668 -16.847 -3.230 1.00 57.50 125 GLU A N 1
ATOM 1008 C CA . GLU A 1 125 ? 18.547 -17.734 -2.891 1.00 57.50 125 GLU A CA 1
ATOM 1009 C C . GLU A 1 125 ? 17.591 -17.064 -1.895 1.00 57.50 125 GLU A C 1
ATOM 1011 O O . GLU A 1 125 ? 16.371 -17.096 -2.074 1.00 57.50 125 GLU A O 1
ATOM 1016 N N . THR A 1 126 ? 18.138 -16.381 -0.885 1.00 50.69 126 THR A N 1
ATOM 1017 C CA . THR A 1 126 ? 17.351 -15.587 0.067 1.00 50.69 126 THR A CA 1
ATOM 1018 C C . THR A 1 126 ? 16.640 -14.434 -0.641 1.00 50.69 126 THR A C 1
ATOM 1020 O O . THR A 1 126 ? 15.466 -14.194 -0.378 1.00 50.69 126 THR A O 1
ATOM 1023 N N . THR A 1 127 ? 17.298 -13.759 -1.587 1.00 52.22 127 THR A N 1
ATOM 1024 C CA . THR A 1 127 ? 16.718 -12.661 -2.379 1.00 52.22 127 THR A CA 1
ATOM 1025 C C . THR A 1 127 ? 15.563 -13.150 -3.250 1.00 52.22 127 THR A C 1
ATOM 1027 O O . THR A 1 127 ? 14.500 -12.533 -3.246 1.00 52.22 127 THR A O 1
ATOM 1030 N N . GLN A 1 128 ? 15.707 -14.294 -3.922 1.00 51.28 128 GLN A N 1
ATOM 1031 C CA . GLN A 1 128 ? 14.634 -14.905 -4.715 1.00 51.28 128 GLN A CA 1
ATOM 1032 C C . GLN A 1 128 ? 13.442 -15.305 -3.840 1.00 51.28 128 GLN A C 1
ATOM 1034 O O . GLN A 1 128 ? 12.295 -14.987 -4.155 1.00 51.28 128 GLN A O 1
ATOM 1039 N N . GLN A 1 129 ? 13.693 -15.938 -2.690 1.00 53.59 129 GLN A N 1
ATOM 1040 C CA . GLN A 1 129 ? 12.633 -16.244 -1.726 1.00 53.59 129 GLN A CA 1
ATOM 1041 C C . GLN A 1 129 ? 11.971 -14.966 -1.194 1.00 53.59 129 GLN A C 1
ATOM 1043 O O . GLN A 1 129 ? 10.753 -14.922 -1.030 1.00 53.59 129 GLN A O 1
ATOM 1048 N N . MET A 1 130 ? 12.739 -13.897 -0.962 1.00 55.12 130 MET A N 1
ATOM 1049 C CA . MET A 1 130 ? 12.207 -12.587 -0.587 1.00 55.12 130 MET A CA 1
ATOM 1050 C C . MET A 1 130 ? 11.340 -11.977 -1.692 1.00 55.12 130 MET A C 1
ATOM 1052 O O . MET A 1 130 ? 10.315 -11.386 -1.367 1.00 55.12 130 MET A O 1
ATOM 1056 N N . GLN A 1 131 ? 11.695 -12.126 -2.969 1.00 55.62 131 GLN A N 1
ATOM 1057 C CA . GLN A 1 131 ? 10.888 -11.651 -4.097 1.00 55.62 131 GLN A CA 1
ATOM 1058 C C . GLN A 1 131 ? 9.560 -12.411 -4.217 1.00 55.62 131 GLN A C 1
ATOM 1060 O O . GLN A 1 131 ? 8.515 -11.776 -4.345 1.00 55.62 131 GLN A O 1
ATOM 1065 N N . VAL A 1 132 ? 9.575 -13.746 -4.118 1.00 57.44 132 VAL A N 1
ATOM 1066 C CA . VAL A 1 132 ? 8.342 -14.559 -4.099 1.00 57.44 132 VAL A CA 1
ATOM 1067 C C . VAL A 1 132 ? 7.460 -14.147 -2.919 1.00 57.44 132 VAL A C 1
ATOM 1069 O O . VAL A 1 132 ? 6.287 -13.833 -3.102 1.00 57.44 132 VAL A O 1
ATOM 1072 N N . ASN A 1 133 ? 8.052 -14.010 -1.729 1.00 66.94 133 ASN A N 1
ATOM 1073 C CA . ASN A 1 133 ? 7.346 -13.526 -0.545 1.00 66.94 133 ASN A CA 1
ATOM 1074 C C . ASN A 1 133 ? 6.798 -12.099 -0.722 1.00 66.94 133 ASN A C 1
ATOM 1076 O O . ASN A 1 133 ? 5.756 -11.786 -0.157 1.00 66.94 133 ASN A O 1
ATOM 1080 N N . LYS A 1 134 ? 7.481 -11.209 -1.458 1.00 70.31 134 LYS A N 1
ATOM 1081 C CA . LYS A 1 134 ? 6.988 -9.852 -1.759 1.00 70.31 134 LYS A CA 1
ATOM 1082 C C . LYS A 1 134 ? 5.750 -9.893 -2.659 1.00 70.31 134 LYS A C 1
ATOM 1084 O O . LYS A 1 134 ? 4.823 -9.138 -2.389 1.00 70.31 134 LYS A O 1
ATOM 1089 N N . LYS A 1 135 ? 5.723 -10.765 -3.673 1.00 66.19 135 LYS A N 1
ATOM 1090 C CA . LYS A 1 135 ? 4.564 -10.951 -4.566 1.00 66.19 135 LYS A CA 1
ATOM 1091 C C . LYS A 1 135 ? 3.349 -11.485 -3.813 1.00 66.19 135 LYS A C 1
ATOM 1093 O O . LYS A 1 135 ? 2.316 -10.831 -3.792 1.00 66.19 135 LYS A O 1
ATOM 1098 N N . GLU A 1 136 ? 3.508 -12.585 -3.073 1.00 72.62 136 GLU A N 1
ATOM 1099 C CA . GLU A 1 136 ? 2.423 -13.144 -2.249 1.00 72.62 136 GLU A CA 1
ATOM 1100 C C . GLU A 1 136 ? 1.893 -12.127 -1.226 1.00 72.62 136 GLU A C 1
ATOM 1102 O O . GLU A 1 136 ? 0.685 -12.021 -1.013 1.00 72.62 136 GLU A O 1
ATOM 1107 N N . LYS A 1 137 ? 2.787 -11.332 -0.618 1.00 81.94 137 LYS A N 1
ATOM 1108 C CA . LYS A 1 137 ? 2.400 -10.236 0.281 1.00 81.94 137 LYS A CA 1
ATOM 1109 C C . LYS A 1 137 ? 1.631 -9.128 -0.437 1.00 81.94 137 LYS A C 1
ATOM 1111 O O . LYS A 1 137 ? 0.702 -8.598 0.152 1.00 81.94 137 LYS A O 1
ATOM 1116 N N . LEU A 1 138 ? 2.003 -8.775 -1.667 1.00 86.94 138 LEU A N 1
ATOM 1117 C CA . LEU A 1 138 ? 1.311 -7.749 -2.447 1.00 86.94 138 LEU A CA 1
ATOM 1118 C C . LEU A 1 138 ? -0.109 -8.197 -2.816 1.00 86.94 138 LEU A C 1
ATOM 1120 O O . LEU A 1 138 ? -1.052 -7.446 -2.589 1.00 86.94 138 LEU A O 1
ATOM 1124 N N . THR A 1 139 ? -0.275 -9.426 -3.308 1.00 88.00 139 THR A N 1
ATOM 1125 C CA . THR A 1 139 ? -1.596 -9.990 -3.625 1.00 88.00 139 THR A CA 1
ATOM 1126 C C . THR A 1 139 ? -2.480 -10.075 -2.383 1.00 88.00 139 THR A C 1
ATOM 1128 O O . THR A 1 139 ? -3.606 -9.590 -2.410 1.00 88.00 139 THR A O 1
ATOM 1131 N N . THR A 1 140 ? -1.941 -10.585 -1.267 1.00 90.31 140 THR A N 1
ATOM 1132 C CA . THR A 1 140 ? -2.673 -10.658 0.014 1.00 90.31 140 THR A CA 1
ATOM 1133 C C . THR A 1 140 ? -3.058 -9.266 0.527 1.00 90.31 140 THR A C 1
ATOM 1135 O O . THR A 1 140 ? -4.146 -9.079 1.064 1.00 90.31 140 THR A O 1
ATOM 1138 N N . LEU A 1 141 ? -2.183 -8.269 0.360 1.00 92.56 141 LEU A N 1
ATOM 1139 C CA . LEU A 1 141 ? -2.476 -6.891 0.746 1.00 92.56 141 LEU A CA 1
ATOM 1140 C C . LEU A 1 141 ? -3.626 -6.314 -0.088 1.00 92.56 141 LEU A C 1
ATOM 1142 O O . LEU A 1 141 ? -4.549 -5.741 0.477 1.00 92.56 141 LEU A O 1
ATOM 1146 N N . VAL A 1 142 ? -3.595 -6.481 -1.414 1.00 93.00 142 VAL A N 1
ATOM 1147 C CA . VAL A 1 142 ? -4.649 -5.986 -2.320 1.00 93.00 142 VAL A CA 1
ATOM 1148 C C . VAL A 1 142 ? -5.986 -6.697 -2.076 1.00 93.00 142 VAL A C 1
ATOM 1150 O O . VAL A 1 142 ? -7.042 -6.060 -2.114 1.00 93.00 142 VAL A O 1
ATOM 1153 N N . GLU A 1 143 ? -5.955 -7.993 -1.764 1.00 93.81 143 GLU A N 1
ATOM 1154 C CA . GLU A 1 143 ? -7.125 -8.743 -1.299 1.00 93.81 143 GLU A CA 1
ATOM 1155 C C . GLU A 1 143 ? -7.683 -8.137 -0.003 1.00 93.81 143 GLU A C 1
ATOM 1157 O O . GLU A 1 143 ? -8.838 -7.712 0.030 1.00 93.81 143 GLU A O 1
ATOM 1162 N N . GLY A 1 144 ? -6.842 -7.969 1.023 1.00 93.56 144 GLY A N 1
ATOM 1163 C CA . GLY A 1 144 ? -7.245 -7.363 2.294 1.00 93.56 144 GLY A CA 1
ATOM 1164 C C . GLY A 1 144 ? -7.781 -5.937 2.140 1.00 93.56 144 GLY A C 1
ATOM 1165 O O . GLY A 1 144 ? -8.771 -5.576 2.769 1.00 93.56 144 GLY A O 1
ATOM 1166 N N . MET A 1 145 ? -7.203 -5.124 1.251 1.00 94.44 145 MET A N 1
ATOM 1167 C CA . MET A 1 145 ? -7.720 -3.787 0.930 1.00 94.44 145 MET A CA 1
ATOM 1168 C C . MET A 1 145 ? -9.126 -3.832 0.324 1.00 94.44 145 MET A C 1
ATOM 1170 O O . MET A 1 145 ? -9.947 -2.961 0.611 1.00 94.44 145 MET A O 1
ATOM 1174 N N . THR A 1 146 ? -9.417 -4.850 -0.487 1.00 92.88 146 THR A N 1
ATOM 1175 C CA . THR A 1 146 ? -10.749 -5.070 -1.065 1.00 92.88 146 THR A CA 1
ATOM 1176 C C . THR A 1 146 ? -11.758 -5.453 0.017 1.00 92.88 146 THR A C 1
ATOM 1178 O O . THR A 1 146 ? -12.874 -4.936 0.036 1.00 92.88 146 THR A O 1
ATOM 1181 N N . GLU A 1 147 ? -11.373 -6.320 0.954 1.00 93.88 147 GLU A N 1
ATOM 1182 C CA . GLU A 1 147 ? -12.222 -6.682 2.094 1.00 93.88 147 GLU A CA 1
ATOM 1183 C C . GLU A 1 147 ? -12.471 -5.493 3.034 1.00 93.88 147 GLU A C 1
ATOM 1185 O O . GLU A 1 147 ? -13.595 -5.282 3.498 1.00 93.88 147 GLU A O 1
ATOM 1190 N N . ILE A 1 148 ? -11.448 -4.664 3.261 1.00 93.12 148 ILE A N 1
ATOM 1191 C CA . ILE A 1 148 ? -11.545 -3.442 4.065 1.00 93.12 148 ILE A CA 1
ATOM 1192 C C . ILE A 1 148 ? -12.469 -2.401 3.428 1.00 93.12 148 ILE A C 1
ATOM 1194 O O . ILE A 1 148 ? -13.277 -1.793 4.141 1.00 93.12 148 ILE A O 1
ATOM 1198 N N . GLU A 1 149 ? -12.461 -2.268 2.099 1.00 92.19 149 GLU A N 1
ATOM 1199 C CA . GLU A 1 149 ? -13.412 -1.399 1.396 1.00 92.19 149 GLU A CA 1
ATOM 1200 C C . GLU A 1 149 ? -14.858 -1.819 1.646 1.00 92.19 149 GLU A C 1
ATOM 1202 O O . GLU A 1 149 ? -15.686 -0.980 2.006 1.00 92.19 149 GLU A O 1
ATOM 1207 N N . GLN A 1 150 ? -15.158 -3.118 1.575 1.00 89.56 150 GLN A N 1
ATOM 1208 C CA . GLN A 1 150 ? -16.511 -3.632 1.822 1.00 89.56 150 GLN A CA 1
ATOM 1209 C C . GLN A 1 150 ? -17.021 -3.323 3.239 1.00 89.56 150 GLN A C 1
ATOM 1211 O O . GLN A 1 150 ? -18.230 -3.345 3.493 1.00 89.56 150 GLN A O 1
ATOM 1216 N N . LYS A 1 151 ? -16.109 -3.031 4.173 1.00 90.75 151 LYS A N 1
ATOM 1217 C CA . LYS A 1 151 ? -16.396 -2.649 5.560 1.00 90.75 151 LYS A CA 1
ATOM 1218 C C . LYS A 1 151 ? -16.416 -1.136 5.790 1.00 90.75 151 LYS A C 1
ATOM 1220 O O . LYS A 1 151 ? -16.760 -0.708 6.889 1.00 90.75 151 LYS A O 1
ATOM 1225 N N . GLY A 1 152 ? -16.140 -0.338 4.760 1.00 88.75 152 GLY A N 1
ATOM 1226 C CA . GLY A 1 152 ? -16.354 1.107 4.755 1.00 88.75 152 GLY A CA 1
ATOM 1227 C C . GLY A 1 152 ? -15.094 1.968 4.806 1.00 88.75 152 GLY A C 1
ATOM 1228 O O . GLY A 1 152 ? -15.236 3.183 4.927 1.00 88.75 152 GLY A O 1
ATOM 1229 N N . LEU A 1 153 ? -13.891 1.390 4.696 1.00 93.75 153 LEU A N 1
ATOM 1230 C CA . LEU A 1 153 ? -12.646 2.151 4.541 1.00 93.75 153 LEU A CA 1
ATOM 1231 C C . LEU A 1 153 ? -11.998 1.848 3.188 1.00 93.75 153 LEU A C 1
ATOM 1233 O O . LEU A 1 153 ? -11.585 0.726 2.926 1.00 93.75 153 LEU A O 1
ATOM 1237 N N . ASN A 1 154 ? -11.849 2.858 2.334 1.00 92.75 154 ASN A N 1
ATOM 1238 C CA . ASN A 1 154 ? -11.219 2.675 1.031 1.00 92.75 154 ASN A CA 1
ATOM 1239 C C . ASN A 1 154 ? -9.699 2.888 1.107 1.00 92.75 154 ASN A C 1
ATOM 1241 O O . ASN A 1 154 ? -9.203 4.002 0.959 1.00 92.75 154 ASN A O 1
ATOM 1245 N N . LEU A 1 155 ? -8.941 1.809 1.310 1.00 93.19 155 LEU A N 1
ATOM 1246 C CA . LEU A 1 155 ? -7.477 1.890 1.357 1.00 93.19 155 LEU A CA 1
ATOM 1247 C C . LEU A 1 155 ? -6.829 2.188 -0.002 1.00 93.19 155 LEU A C 1
ATOM 1249 O O . LEU A 1 155 ? -5.702 2.677 -0.035 1.00 93.19 155 LEU A O 1
ATOM 1253 N N . PHE A 1 156 ? -7.524 1.943 -1.117 1.00 92.00 156 PHE A N 1
ATOM 1254 C CA . PHE A 1 156 ? -7.039 2.332 -2.445 1.00 92.00 156 PHE A CA 1
ATOM 1255 C C . PHE A 1 156 ? -7.022 3.856 -2.594 1.00 92.00 156 PHE A C 1
ATOM 1257 O O . PHE A 1 156 ? -6.065 4.418 -3.125 1.00 92.00 156 PHE A O 1
ATOM 1264 N N . GLU A 1 157 ? -8.048 4.530 -2.071 1.00 90.69 157 GLU A N 1
ATOM 1265 C CA . GLU A 1 157 ? -8.102 5.992 -2.001 1.00 90.69 157 GLU A CA 1
ATOM 1266 C C . GLU A 1 157 ? -7.030 6.549 -1.058 1.00 90.69 157 GLU A C 1
ATOM 1268 O O . GLU A 1 157 ? -6.309 7.466 -1.440 1.00 90.69 157 GLU A O 1
ATOM 1273 N N . VAL A 1 158 ? -6.838 5.944 0.121 1.00 93.50 158 VAL A N 1
ATOM 1274 C CA . VAL A 1 158 ? -5.755 6.335 1.046 1.00 93.50 158 VAL A CA 1
ATOM 1275 C C . VAL A 1 158 ? -4.388 6.227 0.364 1.00 93.50 158 VAL A C 1
ATOM 1277 O O . VAL A 1 158 ? -3.609 7.178 0.387 1.00 93.50 158 VAL A O 1
ATOM 1280 N N . SER A 1 159 ? -4.104 5.107 -0.307 1.00 92.75 159 SER A N 1
ATOM 1281 C CA . SER A 1 159 ? -2.862 4.919 -1.068 1.00 92.75 159 SER A CA 1
ATOM 1282 C C . SER A 1 159 ? -2.696 5.963 -2.171 1.00 92.75 159 SER A C 1
ATOM 1284 O O . SER A 1 159 ? -1.603 6.494 -2.364 1.00 92.75 159 SER A O 1
ATOM 1286 N N . LYS A 1 160 ? -3.773 6.307 -2.882 1.00 90.00 160 LYS A N 1
ATOM 1287 C CA . LYS A 1 160 ? -3.754 7.377 -3.882 1.00 90.00 160 LYS A CA 1
ATOM 1288 C C . LYS A 1 160 ? -3.419 8.730 -3.252 1.00 90.00 160 LYS A C 1
ATOM 1290 O O . LYS A 1 160 ? -2.531 9.412 -3.753 1.00 90.00 160 LYS A O 1
ATOM 1295 N N . ASN A 1 161 ? -4.073 9.088 -2.150 1.00 92.06 161 ASN A N 1
ATOM 1296 C CA . ASN A 1 161 ? -3.845 10.351 -1.449 1.00 92.06 161 ASN A CA 1
ATOM 1297 C C . ASN A 1 161 ? -2.394 10.460 -0.961 1.00 92.06 161 ASN A C 1
ATOM 1299 O O . ASN A 1 161 ? -1.770 11.503 -1.140 1.00 92.06 161 ASN A O 1
ATOM 1303 N N . LEU A 1 162 ? -1.829 9.370 -0.424 1.00 93.75 162 LEU A N 1
ATOM 1304 C CA . LEU A 1 162 ? -0.419 9.288 -0.027 1.00 93.75 162 LEU A CA 1
ATOM 1305 C C . LEU A 1 162 ? 0.535 9.528 -1.214 1.00 93.75 162 LEU A C 1
ATOM 1307 O O . LEU A 1 162 ? 1.479 10.310 -1.093 1.00 93.75 162 LEU A O 1
ATOM 1311 N N . ASN A 1 163 ? 0.261 8.928 -2.375 1.00 90.88 163 ASN A N 1
ATOM 1312 C CA . ASN A 1 163 ? 1.043 9.177 -3.590 1.00 90.88 163 ASN A CA 1
ATOM 1313 C C . ASN A 1 163 ? 0.905 10.626 -4.089 1.00 90.88 163 ASN A C 1
ATOM 1315 O O . ASN A 1 163 ? 1.899 11.241 -4.472 1.00 90.88 163 ASN A O 1
ATOM 1319 N N . GLU A 1 164 ? -0.299 11.207 -4.052 1.00 90.19 164 GLU A N 1
ATOM 1320 C CA . GLU A 1 164 ? -0.551 12.593 -4.481 1.00 90.19 164 GLU A CA 1
ATOM 1321 C C . GLU A 1 164 ? 0.204 13.626 -3.632 1.00 90.19 164 GLU A C 1
ATOM 1323 O O . GLU A 1 164 ? 0.621 14.664 -4.153 1.00 90.19 164 GLU A O 1
ATOM 1328 N N . ILE A 1 165 ? 0.421 13.339 -2.345 1.00 91.50 165 ILE A N 1
ATOM 1329 C CA . ILE A 1 165 ? 1.235 14.185 -1.463 1.00 91.50 165 ILE A CA 1
ATOM 1330 C C . ILE A 1 165 ? 2.734 13.864 -1.534 1.00 91.50 165 ILE A C 1
ATOM 1332 O O . ILE A 1 165 ? 3.514 14.571 -0.911 1.00 91.50 165 ILE A O 1
ATOM 1336 N N . GLY A 1 166 ? 3.162 12.863 -2.310 1.00 87.25 166 GLY A N 1
ATOM 1337 C CA . GLY A 1 166 ? 4.576 12.571 -2.568 1.00 87.25 166 GLY A CA 1
ATOM 1338 C C . GLY A 1 166 ? 5.190 11.447 -1.729 1.00 87.25 166 GLY A C 1
ATOM 1339 O O . GLY A 1 166 ? 6.414 11.347 -1.669 1.00 87.25 166 GLY A O 1
ATOM 1340 N N . VAL A 1 167 ? 4.379 10.603 -1.087 1.00 90.12 167 VAL A N 1
ATOM 1341 C CA . VAL A 1 167 ? 4.847 9.334 -0.509 1.00 90.12 167 VAL A CA 1
ATOM 1342 C C . VAL A 1 167 ? 4.834 8.272 -1.604 1.00 90.12 167 VAL A C 1
ATOM 1344 O O . VAL A 1 167 ? 3.771 7.933 -2.112 1.00 90.12 167 VAL A O 1
ATOM 1347 N N . GLU A 1 168 ? 5.994 7.713 -1.943 1.00 89.06 168 GLU A N 1
ATOM 1348 C CA . GLU A 1 168 ? 6.087 6.575 -2.864 1.00 89.06 168 GLU A CA 1
ATOM 1349 C C . GLU A 1 168 ? 5.555 5.308 -2.175 1.00 89.06 168 GLU A C 1
ATOM 1351 O O . GLU A 1 168 ? 6.277 4.634 -1.441 1.00 89.06 168 GLU A O 1
ATOM 1356 N N . THR A 1 169 ? 4.272 5.007 -2.375 1.00 89.00 169 THR A N 1
ATOM 1357 C CA . THR A 1 169 ? 3.606 3.826 -1.807 1.00 89.00 169 THR A CA 1
ATOM 1358 C C . THR A 1 169 ? 2.845 3.059 -2.890 1.00 89.00 169 THR A C 1
ATOM 1360 O O . THR A 1 169 ? 3.023 3.302 -4.082 1.00 89.00 169 THR A O 1
ATOM 1363 N N . LEU A 1 170 ? 2.000 2.108 -2.485 1.00 89.19 170 LEU A N 1
ATOM 1364 C CA . LEU A 1 170 ? 1.197 1.278 -3.378 1.00 89.19 170 LEU A CA 1
ATOM 1365 C C . LEU A 1 170 ? 0.443 2.135 -4.408 1.00 89.19 170 LEU A C 1
ATOM 1367 O O . LEU A 1 170 ? -0.378 2.974 -4.035 1.00 89.19 170 LEU A O 1
ATOM 1371 N N . ASN A 1 171 ? 0.714 1.914 -5.692 1.00 86.12 171 ASN A N 1
ATOM 1372 C CA . ASN A 1 171 ? 0.141 2.673 -6.803 1.00 86.12 171 ASN A CA 1
ATOM 1373 C C . ASN A 1 171 ? -0.734 1.795 -7.716 1.00 86.12 171 ASN A C 1
ATOM 1375 O O . ASN A 1 171 ? -0.922 0.598 -7.492 1.00 86.12 171 ASN A O 1
ATOM 1379 N N . VAL A 1 172 ? -1.305 2.412 -8.753 1.00 82.69 172 VAL A N 1
ATOM 1380 C CA . VAL A 1 172 ? -2.191 1.743 -9.717 1.00 82.69 172 VAL A CA 1
ATOM 1381 C C . VAL A 1 172 ? -1.469 0.608 -10.448 1.00 82.69 172 VAL A C 1
ATOM 1383 O O . VAL A 1 172 ? -2.080 -0.430 -10.701 1.00 82.69 172 VAL A O 1
ATOM 1386 N N . GLU A 1 173 ? -0.178 0.763 -10.743 1.00 82.19 173 GLU A N 1
ATOM 1387 C CA . GLU A 1 173 ? 0.643 -0.274 -11.366 1.00 82.19 173 GLU A CA 1
ATOM 1388 C C . GLU A 1 173 ? 0.829 -1.500 -10.466 1.00 82.19 173 GLU A C 1
ATOM 1390 O O . GLU A 1 173 ? 0.638 -2.629 -10.921 1.00 82.19 173 GLU A O 1
ATOM 1395 N N . ASP A 1 174 ? 1.147 -1.298 -9.189 1.00 85.94 174 ASP A N 1
ATOM 1396 C CA . ASP A 1 174 ? 1.308 -2.373 -8.209 1.00 85.94 174 ASP A CA 1
ATOM 1397 C C . ASP A 1 174 ? -0.004 -3.138 -7.996 1.00 85.94 174 ASP A C 1
ATOM 1399 O O . ASP A 1 174 ? -0.018 -4.369 -7.930 1.00 85.94 174 ASP A O 1
ATOM 1403 N N . ILE A 1 175 ? -1.127 -2.419 -7.922 1.00 87.44 175 ILE A N 1
ATOM 1404 C CA . ILE A 1 175 ? -2.454 -3.026 -7.769 1.00 87.44 175 ILE A CA 1
ATOM 1405 C C . ILE A 1 175 ? -2.816 -3.825 -9.025 1.00 87.44 175 ILE A C 1
ATOM 1407 O O . ILE A 1 175 ? -3.280 -4.962 -8.929 1.00 87.44 175 ILE A O 1
ATOM 1411 N N . ALA A 1 176 ? -2.586 -3.260 -10.212 1.00 83.12 176 ALA A N 1
ATOM 1412 C CA . ALA A 1 176 ? -2.830 -3.958 -11.467 1.00 83.12 176 ALA A CA 1
ATOM 1413 C C . ALA A 1 176 ? -1.953 -5.219 -11.582 1.00 83.12 176 ALA A C 1
ATOM 1415 O O . ALA A 1 176 ? -2.433 -6.252 -12.049 1.00 83.12 176 ALA A O 1
ATOM 1416 N N . LYS A 1 177 ? -0.717 -5.180 -11.065 1.00 84.12 177 LYS A N 1
ATOM 1417 C CA . LYS A 1 177 ? 0.171 -6.346 -10.985 1.00 84.12 177 LYS A CA 1
ATOM 1418 C C . LYS A 1 177 ? -0.397 -7.443 -10.101 1.00 84.12 177 LYS A C 1
ATOM 1420 O O . LYS A 1 177 ? -0.440 -8.590 -10.534 1.00 84.12 177 LYS A O 1
ATOM 1425 N N . ALA A 1 178 ? -0.876 -7.094 -8.910 1.00 87.50 178 ALA A N 1
ATOM 1426 C CA . ALA A 1 178 ? -1.520 -8.047 -8.010 1.00 87.50 178 ALA A CA 1
ATOM 1427 C C . ALA A 1 178 ? -2.733 -8.728 -8.668 1.00 87.50 178 ALA A C 1
ATOM 1429 O O . ALA A 1 178 ? -2.893 -9.940 -8.565 1.00 87.50 178 ALA A O 1
ATOM 1430 N N . VAL A 1 179 ? -3.553 -7.960 -9.395 1.00 86.31 179 VAL A N 1
ATOM 1431 C CA . VAL A 1 179 ? -4.712 -8.476 -10.143 1.00 86.31 179 VAL A CA 1
ATOM 1432 C C . VAL A 1 179 ? -4.298 -9.353 -11.327 1.00 86.31 179 VAL A C 1
ATOM 1434 O O . VAL A 1 179 ? -5.015 -10.282 -11.683 1.00 86.31 179 VAL A O 1
ATOM 1437 N N . SER A 1 180 ? -3.162 -9.070 -11.960 1.00 83.25 180 SER A N 1
ATOM 1438 C CA . SER A 1 180 ? -2.621 -9.920 -13.024 1.00 83.25 180 SER A CA 1
ATOM 1439 C C . SER A 1 180 ? -2.139 -11.266 -12.475 1.00 83.25 180 SER A C 1
ATOM 1441 O O . SER A 1 180 ? -2.415 -12.318 -13.052 1.00 83.25 180 SER A O 1
ATOM 1443 N N . GLU A 1 181 ? -1.470 -11.235 -11.318 1.00 84.31 181 GLU A N 1
ATOM 1444 C CA . GLU A 1 181 ? -0.981 -12.425 -10.616 1.00 84.31 181 GLU A CA 1
ATOM 1445 C C . GLU A 1 181 ? -2.133 -13.263 -10.022 1.00 84.31 181 GLU A C 1
ATOM 1447 O O . GLU A 1 181 ? -2.064 -14.494 -10.053 1.00 84.31 181 GLU A O 1
ATOM 1452 N N . ASP A 1 182 ? -3.215 -12.626 -9.557 1.00 85.19 182 ASP A N 1
ATOM 1453 C CA . ASP A 1 182 ? -4.473 -13.281 -9.181 1.00 85.19 182 ASP A CA 1
ATOM 1454 C C . ASP A 1 182 ? -5.704 -12.599 -9.821 1.00 85.19 182 ASP A C 1
ATOM 1456 O O . ASP A 1 182 ? -6.305 -11.678 -9.249 1.00 85.19 182 ASP A O 1
ATOM 1460 N N . PRO A 1 183 ? -6.156 -13.095 -10.992 1.00 86.12 183 PRO A N 1
ATOM 1461 C CA . PRO A 1 183 ? -7.304 -12.541 -11.707 1.00 86.12 183 PRO A CA 1
ATOM 1462 C C . PRO A 1 183 ? -8.629 -12.578 -10.940 1.00 86.12 183 PRO A C 1
ATOM 1464 O O . PRO A 1 183 ? -9.579 -11.901 -11.349 1.00 86.12 183 PRO A O 1
ATOM 1467 N N . SER A 1 184 ? -8.734 -13.359 -9.857 1.00 88.00 184 SER A N 1
ATOM 1468 C CA . SER A 1 184 ? -9.946 -13.406 -9.034 1.00 88.00 184 SER A CA 1
ATOM 1469 C C . SER A 1 184 ? -10.205 -12.083 -8.302 1.00 88.00 184 SER A C 1
ATOM 1471 O O . SER A 1 184 ? -11.365 -11.716 -8.099 1.00 88.00 184 SER A O 1
ATOM 1473 N N . LEU A 1 185 ? -9.148 -11.308 -8.026 1.00 88.88 185 LEU A N 1
ATOM 1474 C CA . LEU A 1 185 ? -9.226 -10.007 -7.359 1.00 88.88 185 LEU A CA 1
ATOM 1475 C C . LEU A 1 185 ? -9.845 -8.915 -8.241 1.00 88.88 185 LEU A C 1
ATOM 1477 O O . LEU A 1 185 ? -10.379 -7.931 -7.730 1.00 88.88 185 LEU A O 1
ATOM 1481 N N . LYS A 1 186 ? -9.825 -9.089 -9.571 1.00 87.31 186 LYS A N 1
ATOM 1482 C CA . LYS A 1 186 ? -10.190 -8.050 -10.548 1.00 87.31 186 LYS A CA 1
ATOM 1483 C C . LYS A 1 186 ? -11.535 -7.386 -10.267 1.00 87.31 186 LYS A C 1
ATOM 1485 O O . LYS A 1 186 ? -11.644 -6.169 -10.357 1.00 87.31 186 LYS A O 1
ATOM 1490 N N . ALA A 1 187 ? -12.565 -8.179 -9.974 1.00 86.62 187 ALA A N 1
ATOM 1491 C CA . ALA A 1 187 ? -13.914 -7.654 -9.783 1.00 86.62 187 ALA A CA 1
ATOM 1492 C C . ALA A 1 187 ? -14.018 -6.788 -8.519 1.00 86.62 187 ALA A C 1
ATOM 1494 O O . ALA A 1 187 ? -14.556 -5.687 -8.584 1.00 86.62 187 ALA A O 1
ATOM 1495 N N . GLY A 1 188 ? -13.471 -7.272 -7.399 1.00 85.69 188 GLY A N 1
ATOM 1496 C CA . GLY A 1 188 ? -13.505 -6.549 -6.131 1.00 85.69 188 GLY A CA 1
ATOM 1497 C C . GLY A 1 188 ? -12.648 -5.285 -6.164 1.00 85.69 188 GLY A C 1
ATOM 1498 O O . GLY A 1 188 ? -13.096 -4.232 -5.723 1.00 85.69 188 GLY A O 1
ATOM 1499 N N . VAL A 1 189 ? -11.467 -5.356 -6.784 1.00 87.94 189 VAL A N 1
ATOM 1500 C CA . VAL A 1 189 ? -10.598 -4.187 -6.957 1.00 87.94 189 VAL A CA 1
ATOM 1501 C C . VAL A 1 189 ? -11.256 -3.137 -7.855 1.00 87.94 189 VAL A C 1
ATOM 1503 O O . VAL A 1 189 ? -11.245 -1.965 -7.502 1.00 87.94 189 VAL A O 1
ATOM 1506 N N . LEU A 1 190 ? -11.873 -3.523 -8.981 1.00 84.75 190 LEU A N 1
ATOM 1507 C CA . LEU A 1 190 ? -12.579 -2.568 -9.846 1.00 84.75 190 LEU A CA 1
ATOM 1508 C C . LEU A 1 190 ? -13.709 -1.847 -9.102 1.00 84.75 190 LEU A C 1
ATOM 1510 O O . LEU A 1 190 ? -13.823 -0.631 -9.217 1.00 84.75 190 LEU A O 1
ATOM 1514 N N . GLU A 1 191 ? -14.501 -2.572 -8.308 1.00 84.19 191 GLU A N 1
ATOM 1515 C CA . GLU A 1 191 ? -15.569 -1.973 -7.501 1.00 84.19 191 GLU A CA 1
ATOM 1516 C C . GLU A 1 191 ? -15.016 -1.004 -6.439 1.00 84.19 191 GLU A C 1
ATOM 1518 O O . GLU A 1 191 ? -15.542 0.097 -6.264 1.00 84.19 191 GLU A O 1
ATOM 1523 N N . ALA A 1 192 ? -13.943 -1.393 -5.745 1.00 84.00 192 ALA A N 1
ATOM 1524 C CA . ALA A 1 192 ? -13.316 -0.577 -4.709 1.00 84.00 192 ALA A CA 1
ATOM 1525 C C . ALA A 1 192 ? -12.657 0.690 -5.285 1.00 84.00 192 ALA A C 1
ATOM 1527 O O . ALA A 1 192 ? -12.769 1.779 -4.715 1.00 84.00 192 ALA A O 1
ATOM 1528 N N . VAL A 1 193 ? -12.019 0.565 -6.452 1.00 79.31 193 VAL A N 1
ATOM 1529 C CA . VAL A 1 193 ? -11.425 1.678 -7.200 1.00 79.31 193 VAL A CA 1
ATOM 1530 C C . VAL A 1 193 ? -12.523 2.607 -7.717 1.00 79.31 193 VAL A C 1
ATOM 1532 O O . VAL A 1 193 ? -12.410 3.804 -7.506 1.00 79.31 193 VAL A O 1
ATOM 1535 N N . GLU A 1 194 ? -13.627 2.111 -8.286 1.00 74.19 194 GLU A N 1
ATOM 1536 C CA . GLU A 1 194 ? -14.743 2.953 -8.764 1.00 74.19 194 GLU A CA 1
ATOM 1537 C C . GLU A 1 194 ? -15.341 3.865 -7.679 1.00 74.19 194 GLU A C 1
ATOM 1539 O O . GLU A 1 194 ? -15.823 4.960 -7.980 1.00 74.19 194 GLU A O 1
ATOM 1544 N N . LYS A 1 195 ? -15.317 3.431 -6.415 1.00 69.62 195 LYS A N 1
ATOM 1545 C CA . LYS A 1 195 ? -15.881 4.188 -5.290 1.00 69.62 195 LYS A CA 1
ATOM 1546 C C . LYS A 1 195 ? -14.962 5.292 -4.745 1.00 69.62 195 LYS A C 1
ATOM 1548 O O . LYS A 1 195 ? -15.468 6.134 -4.008 1.00 69.62 195 LYS A O 1
ATOM 1553 N N . GLY A 1 196 ? -13.670 5.321 -5.098 1.00 59.62 196 GLY A N 1
ATOM 1554 C CA . GLY A 1 196 ? -12.692 6.278 -4.534 1.00 59.62 196 GLY A CA 1
ATOM 1555 C C . GLY A 1 196 ? -11.594 6.790 -5.483 1.00 59.62 196 GLY A C 1
ATOM 1556 O O . GLY A 1 196 ? -10.872 7.728 -5.154 1.00 59.62 196 GLY A O 1
ATOM 1557 N N . VAL A 1 197 ? -11.458 6.226 -6.685 1.00 59.25 197 VAL A N 1
ATOM 1558 C CA . VAL A 1 197 ? -10.402 6.506 -7.674 1.00 59.25 197 VAL A CA 1
ATOM 1559 C C . VAL A 1 197 ? -11.024 6.575 -9.079 1.00 59.25 197 VAL A C 1
ATOM 1561 O O . VAL A 1 197 ? -12.054 5.963 -9.344 1.00 59.25 197 VAL A O 1
ATOM 1564 N N . SER A 1 198 ? -10.432 7.336 -10.008 1.00 62.72 198 SER A N 1
ATOM 1565 C CA . SER A 1 198 ? -10.906 7.372 -11.402 1.00 62.72 198 SER A CA 1
ATOM 1566 C C . SER A 1 198 ? -10.767 5.979 -12.049 1.00 62.72 198 SER A C 1
ATOM 1568 O O . SER A 1 198 ? -9.640 5.505 -12.212 1.00 62.72 198 SER A O 1
ATOM 1570 N N . PRO A 1 199 ? -11.866 5.307 -12.444 1.00 65.38 199 PRO A N 1
ATOM 1571 C CA . PRO A 1 199 ? -11.812 3.935 -12.961 1.00 65.38 199 PRO A CA 1
ATOM 1572 C C . PRO A 1 199 ? -11.173 3.825 -14.353 1.00 65.38 199 PRO A C 1
ATOM 1574 O O . PRO A 1 199 ? -10.774 2.735 -14.773 1.00 65.38 199 PRO A O 1
ATOM 1577 N N . GLU A 1 200 ? -11.056 4.945 -15.071 1.00 70.25 200 GLU A N 1
ATOM 1578 C CA . GLU A 1 200 ? -10.477 5.010 -16.416 1.00 70.25 200 GLU A CA 1
ATOM 1579 C C . GLU A 1 200 ? -8.968 4.721 -16.402 1.00 70.25 200 GLU A C 1
ATOM 1581 O O . GLU A 1 200 ? -8.492 3.925 -17.214 1.00 70.25 200 GLU A O 1
ATOM 1586 N N . ASP A 1 201 ? -8.233 5.284 -15.439 1.00 69.25 201 ASP A N 1
ATOM 1587 C CA . ASP A 1 201 ? -6.779 5.108 -15.334 1.00 69.25 201 ASP A CA 1
ATOM 1588 C C . ASP A 1 201 ? -6.419 3.672 -14.932 1.00 69.25 201 ASP A C 1
ATOM 1590 O O . ASP A 1 201 ? -5.539 3.048 -15.526 1.00 69.25 201 ASP A O 1
ATOM 1594 N N . PHE A 1 202 ? -7.168 3.097 -13.987 1.00 72.12 202 PHE A N 1
ATOM 1595 C CA . PHE A 1 202 ? -6.974 1.715 -13.549 1.00 72.12 202 PHE A CA 1
ATOM 1596 C C . PHE A 1 202 ? -7.298 0.699 -14.656 1.00 72.12 202 PHE A C 1
ATOM 1598 O O . PHE A 1 202 ? -6.542 -0.247 -14.882 1.00 72.12 202 PHE A O 1
ATOM 1605 N N . SER A 1 203 ? -8.387 0.916 -15.401 1.00 76.00 203 SER A N 1
ATOM 1606 C CA . SER A 1 203 ? -8.756 0.049 -16.528 1.00 76.00 203 SER A CA 1
ATOM 1607 C C . SER A 1 203 ? -7.702 0.084 -17.636 1.00 76.00 203 SER A C 1
ATOM 1609 O O . SER A 1 203 ? -7.310 -0.969 -18.141 1.00 76.00 203 SER A O 1
ATOM 1611 N N . LYS A 1 204 ? -7.182 1.275 -17.967 1.00 79.00 204 LYS A N 1
ATOM 1612 C CA . LYS A 1 204 ? -6.092 1.429 -18.939 1.00 79.00 204 LYS A CA 1
ATOM 1613 C C . LYS A 1 204 ? -4.821 0.713 -18.473 1.00 79.00 204 LYS A C 1
ATOM 1615 O O . LYS A 1 204 ? -4.145 0.079 -19.288 1.00 79.00 204 LYS A O 1
ATOM 1620 N N . GLN A 1 205 ? -4.505 0.760 -17.179 1.00 78.25 205 GLN A N 1
ATOM 1621 C CA . GLN A 1 205 ? -3.342 0.056 -16.641 1.00 78.25 205 GLN A CA 1
ATOM 1622 C C . GLN A 1 205 ? -3.510 -1.466 -16.705 1.00 78.25 205 GLN A C 1
ATOM 1624 O O . GLN A 1 205 ? -2.592 -2.159 -17.138 1.00 78.25 205 GLN A O 1
ATOM 1629 N N . LEU A 1 206 ? -4.694 -1.994 -16.382 1.00 78.88 206 LEU A N 1
ATOM 1630 C CA . LEU A 1 206 ? -4.993 -3.421 -16.540 1.00 78.88 206 LEU A CA 1
ATOM 1631 C C . LEU A 1 206 ? -4.863 -3.888 -17.995 1.00 78.88 206 LEU A C 1
ATOM 1633 O O . LEU A 1 206 ? -4.318 -4.960 -18.247 1.00 78.88 206 LEU A O 1
ATOM 1637 N N . GLU A 1 207 ? -5.341 -3.096 -18.958 1.00 82.69 207 GLU A N 1
ATOM 1638 C CA . GLU A 1 207 ? -5.156 -3.394 -20.385 1.00 82.69 207 GLU A CA 1
ATOM 1639 C C . GLU A 1 207 ? -3.677 -3.374 -20.781 1.00 82.69 207 GLU A C 1
ATOM 1641 O O . GLU A 1 207 ? -3.224 -4.255 -21.510 1.00 82.69 207 GLU A O 1
ATOM 1646 N N . THR A 1 208 ? -2.913 -2.412 -20.256 1.00 83.69 208 THR A N 1
ATOM 1647 C CA . THR A 1 208 ? -1.457 -2.316 -20.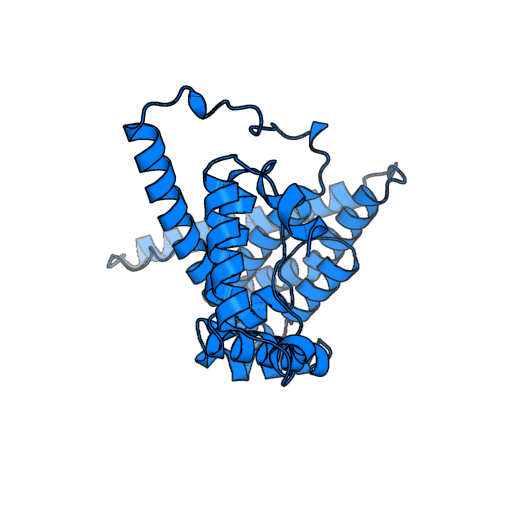451 1.00 83.69 208 THR A CA 1
ATOM 1648 C C . THR A 1 208 ? -0.750 -3.577 -19.967 1.00 83.69 208 THR A C 1
ATOM 1650 O O . THR A 1 208 ? 0.054 -4.144 -20.703 1.00 83.69 208 THR A O 1
ATOM 1653 N N . MET A 1 209 ? -1.077 -4.055 -18.765 1.00 80.19 209 MET A N 1
ATOM 1654 C CA . MET A 1 209 ? -0.459 -5.252 -18.193 1.00 80.19 209 MET A CA 1
ATOM 1655 C C . MET A 1 209 ? -0.867 -6.527 -18.929 1.00 80.19 209 MET A C 1
ATOM 1657 O O . MET A 1 209 ? -0.002 -7.331 -19.268 1.00 80.19 209 MET A O 1
ATOM 1661 N N . ALA A 1 210 ? -2.152 -6.679 -19.257 1.00 83.19 210 ALA A N 1
ATOM 1662 C CA . ALA A 1 210 ? -2.638 -7.831 -20.012 1.00 83.19 210 ALA A CA 1
ATOM 1663 C C . ALA A 1 210 ? -1.991 -7.921 -21.406 1.00 83.19 210 ALA A C 1
ATOM 1665 O O . ALA A 1 210 ? -1.634 -9.008 -21.864 1.00 83.19 210 ALA A O 1
ATOM 1666 N N . GLU A 1 211 ? -1.811 -6.783 -22.080 1.00 84.50 211 GLU A N 1
ATOM 1667 C CA . GLU A 1 211 ? -1.141 -6.732 -23.379 1.00 84.50 211 GLU A CA 1
ATOM 1668 C C . GLU A 1 211 ? 0.366 -7.003 -23.255 1.00 84.50 211 GLU A C 1
ATOM 1670 O O . GLU A 1 211 ? 0.922 -7.762 -24.052 1.00 84.50 211 GLU A O 1
ATOM 1675 N N . ALA A 1 212 ? 1.020 -6.463 -22.223 1.00 84.38 212 ALA A N 1
ATOM 1676 C CA . ALA A 1 212 ? 2.427 -6.733 -21.941 1.00 84.38 212 ALA A CA 1
ATOM 1677 C C . ALA A 1 212 ? 2.684 -8.218 -21.644 1.00 84.38 212 ALA A C 1
ATOM 1679 O O . ALA A 1 212 ? 3.671 -8.775 -22.124 1.00 84.38 212 ALA A O 1
ATOM 1680 N N . GLU A 1 213 ? 1.802 -8.883 -20.895 1.00 84.38 213 GLU A N 1
ATOM 1681 C CA . GLU A 1 213 ? 1.867 -10.329 -20.661 1.00 84.38 213 GLU A CA 1
ATOM 1682 C C . GLU A 1 213 ? 1.643 -11.124 -21.946 1.00 84.38 213 GLU A C 1
ATOM 1684 O O . GLU A 1 213 ? 2.428 -12.019 -22.263 1.00 84.38 213 GLU A O 1
ATOM 1689 N N . ARG A 1 214 ? 0.620 -10.764 -22.735 1.00 85.50 214 ARG A N 1
ATOM 1690 C CA . ARG A 1 214 ? 0.330 -11.401 -24.030 1.00 85.50 214 ARG A CA 1
ATOM 1691 C C . ARG A 1 214 ? 1.536 -11.363 -24.971 1.00 85.50 214 ARG A C 1
ATOM 1693 O O . ARG A 1 214 ? 1.731 -12.289 -25.758 1.00 85.50 214 ARG A O 1
ATOM 1700 N N . LEU A 1 215 ? 2.308 -10.281 -24.911 1.00 86.62 215 LEU A N 1
ATOM 1701 C CA . LEU A 1 215 ? 3.483 -10.036 -25.741 1.00 86.62 215 LEU A CA 1
ATOM 1702 C C . LEU A 1 215 ? 4.805 -10.510 -25.110 1.00 86.62 215 LEU A C 1
ATOM 1704 O O . LEU A 1 215 ? 5.850 -10.349 -25.734 1.00 86.62 215 LEU A O 1
ATOM 1708 N N . GLY A 1 216 ? 4.801 -11.065 -23.892 1.00 84.06 216 GLY A N 1
ATOM 1709 C CA . GLY A 1 216 ? 6.022 -11.464 -23.169 1.00 84.06 216 GLY A CA 1
ATOM 1710 C C . GLY A 1 216 ? 6.889 -10.297 -22.663 1.00 84.06 216 GLY A C 1
ATOM 1711 O O . GLY A 1 216 ? 7.983 -10.508 -22.144 1.00 84.06 216 GLY A O 1
ATOM 1712 N N . ILE A 1 217 ? 6.400 -9.062 -22.781 1.00 86.12 217 ILE A N 1
ATOM 1713 C CA . ILE A 1 217 ? 7.093 -7.827 -22.387 1.00 86.12 217 ILE A CA 1
ATOM 1714 C C . ILE A 1 217 ? 7.156 -7.691 -20.868 1.00 86.12 217 ILE A C 1
ATOM 1716 O O . ILE A 1 217 ? 8.150 -7.208 -20.331 1.00 86.12 217 ILE A O 1
ATOM 1720 N N . ALA A 1 218 ? 6.115 -8.129 -20.155 1.00 82.69 218 ALA A N 1
ATOM 1721 C CA . ALA A 1 218 ? 6.095 -8.095 -18.693 1.00 82.69 218 ALA A CA 1
ATOM 1722 C C . ALA A 1 218 ? 7.270 -8.888 -18.088 1.00 82.69 218 ALA A C 1
ATOM 1724 O O . ALA A 1 218 ? 7.921 -8.423 -17.155 1.00 82.69 218 ALA A O 1
ATOM 1725 N N . GLU A 1 219 ? 7.587 -10.052 -18.661 1.00 80.19 219 GLU A N 1
ATOM 1726 C CA . GLU A 1 219 ? 8.713 -10.887 -18.234 1.00 80.19 219 GLU A CA 1
ATOM 1727 C C . GLU A 1 219 ? 10.062 -10.231 -18.559 1.00 80.19 219 GLU A C 1
ATOM 1729 O O . GLU A 1 219 ? 10.925 -10.106 -17.688 1.00 80.19 219 GLU A O 1
ATOM 1734 N N . SER A 1 220 ? 10.235 -9.760 -19.797 1.00 80.88 220 SER A N 1
ATOM 1735 C CA . SER A 1 220 ? 11.508 -9.197 -20.253 1.00 80.88 220 SER A CA 1
ATOM 1736 C C . SER A 1 220 ? 11.856 -7.876 -19.552 1.00 80.88 220 SER A C 1
ATOM 1738 O O . SER A 1 220 ? 13.012 -7.641 -19.199 1.00 80.88 220 SER A O 1
ATOM 1740 N N . THR A 1 221 ? 10.858 -7.034 -19.276 1.00 81.88 221 THR A N 1
ATOM 1741 C CA . THR A 1 221 ? 11.035 -5.777 -18.532 1.00 81.88 221 THR A CA 1
ATOM 1742 C C . THR A 1 221 ? 11.287 -6.010 -17.042 1.00 81.88 221 THR A C 1
ATOM 1744 O O . THR A 1 221 ? 12.145 -5.335 -16.473 1.00 81.88 221 THR A O 1
ATOM 1747 N N . ALA A 1 222 ? 10.635 -7.002 -16.422 1.00 80.69 222 ALA A N 1
ATOM 1748 C CA . ALA A 1 222 ? 10.905 -7.389 -15.036 1.00 80.69 222 ALA A CA 1
ATOM 1749 C C . ALA A 1 222 ? 12.354 -7.862 -14.841 1.00 80.69 222 ALA A C 1
ATOM 1751 O O . ALA A 1 222 ? 12.995 -7.459 -13.872 1.00 80.69 222 ALA A O 1
ATOM 1752 N N . ALA A 1 223 ? 12.895 -8.637 -15.786 1.00 80.06 223 ALA A N 1
ATOM 1753 C CA . ALA A 1 223 ? 14.291 -9.077 -15.753 1.00 80.06 223 ALA A CA 1
ATOM 1754 C C . ALA A 1 223 ? 15.282 -7.896 -15.801 1.00 80.06 223 ALA A C 1
ATOM 1756 O O . ALA A 1 223 ? 16.302 -7.901 -15.112 1.00 80.06 223 ALA A O 1
ATOM 1757 N N . VAL A 1 224 ? 14.974 -6.852 -16.580 1.00 79.81 224 VAL A N 1
ATOM 1758 C CA . VAL A 1 224 ? 15.785 -5.624 -16.632 1.00 79.81 224 VAL A CA 1
ATOM 1759 C C . VAL A 1 224 ? 15.691 -4.839 -15.328 1.00 79.81 224 VAL A C 1
ATOM 1761 O O . VAL A 1 224 ? 16.720 -4.387 -14.830 1.00 79.81 224 VAL A O 1
ATOM 1764 N N . SER A 1 225 ? 14.487 -4.654 -14.779 1.00 77.56 225 SER A N 1
ATOM 1765 C CA . SER A 1 225 ? 14.306 -3.942 -13.510 1.00 77.56 225 SER A CA 1
ATOM 1766 C C . SER A 1 225 ? 15.011 -4.660 -12.359 1.00 77.56 225 SER A C 1
ATOM 1768 O O . SER A 1 225 ? 15.673 -4.003 -11.567 1.00 77.56 225 SER A O 1
ATOM 1770 N N . GLU A 1 226 ? 14.967 -5.992 -12.317 1.00 74.38 226 GLU A N 1
ATOM 1771 C CA . GLU A 1 226 ? 15.701 -6.792 -11.331 1.00 74.38 226 GLU A CA 1
ATOM 1772 C C . GLU A 1 226 ? 17.221 -6.612 -11.455 1.00 74.38 226 GLU A C 1
ATOM 1774 O O . GLU A 1 226 ? 17.900 -6.335 -10.465 1.00 74.38 226 GLU A O 1
ATOM 1779 N N . ALA A 1 227 ? 17.760 -6.714 -12.674 1.00 72.50 227 ALA A N 1
ATOM 1780 C CA . ALA A 1 227 ? 19.184 -6.491 -12.911 1.00 72.50 227 ALA A CA 1
ATOM 1781 C C . ALA A 1 227 ? 19.602 -5.060 -12.527 1.00 72.50 227 ALA A C 1
ATOM 1783 O O . ALA A 1 227 ? 20.672 -4.858 -11.955 1.00 72.50 227 ALA A O 1
ATOM 1784 N N . ALA A 1 228 ? 18.752 -4.069 -12.811 1.00 71.75 228 ALA A N 1
ATOM 1785 C CA . ALA A 1 228 ? 18.978 -2.670 -12.466 1.00 71.75 228 ALA A CA 1
ATOM 1786 C C . ALA A 1 228 ? 18.951 -2.440 -10.944 1.00 71.75 228 ALA A C 1
ATOM 1788 O O . ALA A 1 228 ? 19.868 -1.809 -10.416 1.00 71.75 228 ALA A O 1
ATOM 1789 N N . GLU A 1 229 ? 17.971 -2.997 -10.225 1.00 67.88 229 GLU A N 1
ATOM 1790 C CA . GLU A 1 229 ? 17.875 -2.905 -8.762 1.00 67.88 229 GLU A CA 1
ATOM 1791 C C . GLU A 1 229 ? 19.115 -3.490 -8.076 1.00 67.88 229 GLU A C 1
ATOM 1793 O O . GLU A 1 229 ? 19.635 -2.891 -7.132 1.00 67.88 229 GLU A O 1
ATOM 1798 N N . ALA A 1 230 ? 19.643 -4.607 -8.590 1.00 63.19 230 ALA A N 1
ATOM 1799 C CA . ALA A 1 230 ? 20.858 -5.235 -8.071 1.00 63.19 230 ALA A CA 1
ATOM 1800 C C . ALA A 1 230 ? 22.096 -4.317 -8.134 1.00 63.19 230 ALA A C 1
ATOM 1802 O O . ALA A 1 230 ? 23.026 -4.482 -7.347 1.00 63.19 230 ALA A O 1
ATOM 1803 N N . VAL A 1 231 ? 22.099 -3.327 -9.034 1.00 59.28 231 VAL A N 1
ATOM 1804 C CA . VAL A 1 231 ? 23.166 -2.321 -9.173 1.00 59.28 231 VAL A CA 1
ATOM 1805 C C . VAL A 1 231 ? 22.736 -0.919 -8.715 1.00 59.28 231 VAL A C 1
ATOM 1807 O O . VAL A 1 231 ? 23.431 0.062 -8.983 1.00 59.28 231 VAL A O 1
ATOM 181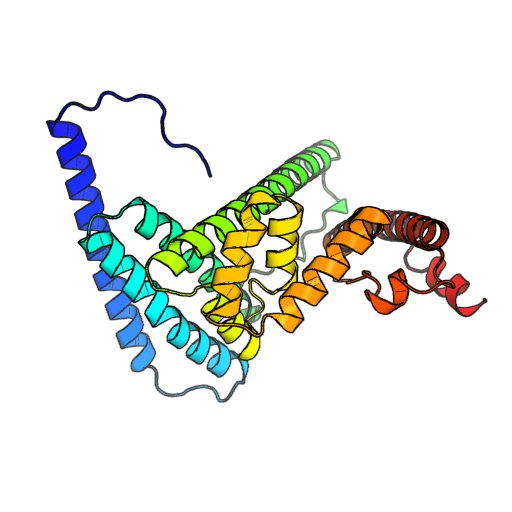0 N N . GLY A 1 232 ? 21.602 -0.803 -8.015 1.00 52.47 232 GLY A N 1
ATOM 1811 C CA . GLY A 1 232 ? 21.088 0.461 -7.479 1.00 52.47 232 GLY A CA 1
ATOM 1812 C C . GLY A 1 232 ? 20.507 1.418 -8.527 1.00 52.47 232 GLY A C 1
ATOM 1813 O O . GLY A 1 232 ? 20.396 2.616 -8.268 1.00 52.47 232 GLY A O 1
ATOM 1814 N N . LEU A 1 233 ? 20.150 0.917 -9.712 1.00 57.62 233 LEU A N 1
ATOM 1815 C CA . LEU A 1 233 ? 19.475 1.667 -10.768 1.00 57.62 233 LEU A CA 1
ATOM 1816 C C . LEU A 1 233 ? 17.971 1.365 -10.746 1.00 57.62 233 LEU A C 1
ATOM 1818 O O . LEU A 1 233 ? 17.562 0.212 -10.694 1.00 57.62 233 LEU A O 1
ATOM 1822 N N . VAL A 1 234 ? 17.134 2.396 -10.863 1.00 54.72 234 VAL A N 1
ATOM 1823 C CA . VAL A 1 234 ? 15.691 2.227 -11.090 1.00 54.72 234 VAL A CA 1
ATOM 1824 C C . VAL A 1 234 ? 15.414 2.523 -12.558 1.00 54.72 234 VAL A C 1
ATOM 1826 O O . VAL A 1 234 ? 15.628 3.644 -13.022 1.00 54.72 234 VAL A O 1
ATOM 1829 N N . LYS A 1 235 ? 14.956 1.519 -13.312 1.00 55.53 235 LYS A N 1
ATOM 1830 C CA . LYS A 1 235 ? 14.545 1.692 -14.709 1.00 55.53 235 LYS A CA 1
ATOM 1831 C C . LYS A 1 235 ? 13.173 1.075 -14.923 1.00 55.53 235 LYS A C 1
ATOM 1833 O O . LYS A 1 235 ? 13.009 -0.136 -14.800 1.00 55.53 235 LYS A O 1
ATOM 1838 N N . ASN A 1 236 ? 12.216 1.916 -15.299 1.00 60.78 236 ASN A N 1
ATOM 1839 C CA . ASN A 1 236 ? 10.927 1.470 -15.799 1.00 60.78 236 ASN A CA 1
ATOM 1840 C C . ASN A 1 236 ? 11.041 1.349 -17.326 1.00 60.78 236 ASN A C 1
ATOM 1842 O O . ASN A 1 236 ? 11.239 2.347 -18.020 1.00 60.78 236 ASN A O 1
ATOM 1846 N N . ALA A 1 237 ? 11.049 0.118 -17.837 1.00 64.19 237 ALA A N 1
ATOM 1847 C CA . ALA A 1 237 ? 11.283 -0.175 -19.255 1.00 64.19 237 ALA A CA 1
ATOM 1848 C C . ALA A 1 237 ? 10.001 -0.570 -20.008 1.00 64.19 237 ALA A C 1
ATOM 1850 O O . ALA A 1 237 ? 10.072 -0.919 -21.185 1.00 64.19 237 ALA A O 1
ATOM 1851 N N . MET A 1 238 ? 8.843 -0.519 -19.340 1.00 80.25 238 MET A N 1
ATOM 1852 C CA . MET A 1 238 ? 7.575 -0.945 -19.922 1.00 80.25 238 MET A CA 1
ATOM 1853 C C . MET A 1 238 ? 7.106 0.041 -21.011 1.00 80.25 238 MET A C 1
ATOM 1855 O O . MET A 1 238 ? 6.958 1.235 -20.732 1.00 80.25 238 MET A O 1
ATOM 1859 N N . PRO A 1 239 ? 6.874 -0.420 -22.257 1.00 83.81 239 PRO A N 1
ATOM 1860 C CA . PRO A 1 239 ? 6.267 0.392 -23.308 1.00 83.81 239 PRO A CA 1
ATOM 1861 C C . PRO A 1 239 ? 4.839 0.814 -22.939 1.00 83.81 239 PRO A C 1
ATOM 1863 O O . PRO A 1 239 ? 4.169 0.152 -22.150 1.00 83.81 239 PRO A O 1
ATOM 1866 N N . SER A 1 240 ? 4.332 1.888 -23.549 1.00 85.56 240 SER A N 1
ATOM 1867 C CA . SER A 1 240 ? 2.921 2.264 -23.383 1.00 85.56 240 SER A CA 1
ATOM 1868 C C . SER A 1 240 ? 1.990 1.286 -24.110 1.00 85.56 240 SER A C 1
ATOM 1870 O O . SER A 1 240 ? 2.378 0.696 -25.120 1.00 85.56 240 SER A O 1
ATOM 1872 N N . LEU A 1 241 ? 0.732 1.177 -23.665 1.00 85.88 241 LEU A N 1
ATOM 1873 C CA . LEU A 1 241 ? -0.299 0.380 -24.352 1.00 85.88 241 LEU A CA 1
ATOM 1874 C C . LEU A 1 241 ? -0.435 0.746 -25.836 1.00 85.88 241 LEU A C 1
ATOM 1876 O O . LEU A 1 241 ? -0.478 -0.130 -26.691 1.00 85.88 241 LEU A O 1
ATOM 1880 N N . GLU A 1 242 ? -0.426 2.042 -26.148 1.00 86.25 242 GLU A N 1
ATOM 1881 C CA . GLU A 1 242 ? -0.485 2.556 -27.524 1.00 86.25 242 GLU A CA 1
ATOM 1882 C C . GLU A 1 242 ? 0.714 2.092 -28.364 1.00 86.25 242 GLU A C 1
ATOM 1884 O O . GLU A 1 242 ? 0.570 1.796 -29.548 1.00 86.25 242 GLU A O 1
ATOM 1889 N N . THR A 1 243 ? 1.896 1.994 -27.745 1.00 86.25 243 THR A N 1
ATOM 1890 C CA . THR A 1 243 ? 3.092 1.456 -28.400 1.00 86.25 243 THR A CA 1
ATOM 1891 C C . THR A 1 243 ? 2.932 -0.039 -28.647 1.00 86.25 243 THR A C 1
ATOM 1893 O O . THR A 1 243 ? 3.166 -0.483 -29.763 1.00 86.25 243 THR A O 1
ATOM 1896 N N . MET A 1 244 ? 2.480 -0.803 -27.648 1.00 88.69 244 MET A N 1
ATOM 1897 C CA . MET A 1 244 ? 2.296 -2.257 -27.757 1.00 88.69 244 MET A CA 1
ATOM 1898 C C . MET A 1 244 ? 1.245 -2.653 -28.801 1.00 88.69 244 MET A C 1
ATOM 1900 O O . MET A 1 244 ? 1.416 -3.649 -29.497 1.00 88.69 244 MET A O 1
ATOM 1904 N N . GLN A 1 245 ? 0.189 -1.852 -28.949 1.00 87.94 245 GLN A N 1
ATOM 1905 C CA . GLN A 1 245 ? -0.887 -2.077 -29.920 1.00 87.94 245 GLN A CA 1
ATOM 1906 C C . GLN A 1 245 ? -0.559 -1.580 -31.338 1.00 87.94 245 GLN A C 1
ATOM 1908 O O . GLN A 1 245 ? -1.358 -1.766 -32.255 1.00 87.94 245 GLN A O 1
ATOM 1913 N N . SER A 1 246 ? 0.581 -0.917 -31.535 1.00 90.44 246 SER A N 1
ATOM 1914 C CA . SER A 1 246 ? 0.980 -0.388 -32.838 1.00 90.44 246 SER A CA 1
ATOM 1915 C C . SER A 1 246 ? 1.377 -1.508 -33.800 1.00 90.44 246 SER A C 1
ATOM 1917 O O . SER A 1 246 ? 2.218 -2.340 -33.472 1.00 90.44 246 SER A O 1
ATOM 1919 N N . ASP A 1 247 ? 0.889 -1.453 -35.044 1.00 87.75 247 ASP A N 1
ATOM 1920 C CA . ASP A 1 247 ? 1.300 -2.365 -36.128 1.00 87.75 247 ASP A CA 1
ATOM 1921 C C . ASP A 1 247 ? 2.815 -2.319 -36.425 1.00 87.75 247 ASP A C 1
ATOM 1923 O O . ASP A 1 247 ? 3.356 -3.198 -37.096 1.00 87.75 247 ASP A O 1
ATOM 1927 N N . PHE A 1 248 ? 3.503 -1.268 -35.965 1.00 88.25 248 PHE A N 1
ATOM 1928 C CA . PHE A 1 248 ? 4.941 -1.068 -36.151 1.00 88.25 248 PHE A CA 1
ATOM 1929 C C . PHE A 1 248 ? 5.786 -1.560 -34.973 1.00 88.25 248 PHE A C 1
ATOM 1931 O O . PHE A 1 248 ? 7.013 -1.473 -35.036 1.00 88.25 248 PHE A O 1
ATOM 1938 N N . PHE A 1 249 ? 5.158 -2.020 -33.892 1.00 90.06 249 PHE A N 1
ATOM 1939 C CA . PHE A 1 249 ? 5.866 -2.510 -32.722 1.00 90.06 249 PHE A CA 1
ATOM 1940 C C . PHE A 1 249 ? 6.175 -4.002 -32.864 1.00 90.06 249 PHE A C 1
ATOM 1942 O O . PHE A 1 249 ? 5.282 -4.837 -32.989 1.00 90.06 249 PHE A O 1
ATOM 1949 N N . ASP A 1 250 ? 7.466 -4.331 -32.845 1.00 90.31 250 ASP A N 1
ATOM 1950 C CA . ASP A 1 250 ? 7.957 -5.706 -32.879 1.00 90.31 250 ASP A CA 1
ATOM 1951 C C . ASP A 1 250 ? 8.286 -6.161 -31.450 1.00 90.31 250 ASP A C 1
ATOM 1953 O O . ASP A 1 250 ? 9.331 -5.818 -30.886 1.00 90.31 250 ASP A O 1
ATOM 1957 N N . ALA A 1 251 ? 7.356 -6.907 -30.849 1.00 89.06 251 ALA A N 1
ATOM 1958 C CA . ALA A 1 251 ? 7.492 -7.409 -29.486 1.00 89.06 251 ALA A CA 1
ATOM 1959 C C . ALA A 1 251 ? 8.651 -8.406 -29.335 1.00 89.06 251 ALA A C 1
ATOM 1961 O O . ALA A 1 251 ? 9.337 -8.387 -28.313 1.00 89.06 251 ALA A O 1
ATOM 1962 N N . ASP A 1 252 ? 8.918 -9.231 -30.352 1.00 89.50 252 ASP A N 1
ATOM 1963 C CA . ASP A 1 252 ? 10.007 -10.211 -30.313 1.00 89.50 252 ASP A CA 1
ATOM 1964 C C . ASP A 1 252 ? 11.364 -9.497 -30.309 1.00 89.50 252 ASP A C 1
ATOM 1966 O O . ASP A 1 252 ? 12.244 -9.818 -29.504 1.00 89.50 252 ASP A O 1
ATOM 1970 N N . ALA A 1 253 ? 11.517 -8.473 -31.155 1.00 88.88 253 ALA A N 1
ATOM 1971 C CA . ALA A 1 253 ? 12.712 -7.636 -31.176 1.00 88.88 253 ALA A CA 1
ATOM 1972 C C . ALA A 1 253 ? 12.894 -6.856 -29.862 1.00 88.88 253 ALA A C 1
ATOM 1974 O O . ALA A 1 253 ? 14.010 -6.775 -29.344 1.00 88.88 253 ALA A O 1
ATOM 1975 N N . HIS A 1 254 ? 11.808 -6.316 -29.296 1.00 88.50 254 HIS A N 1
ATOM 1976 C CA . HIS A 1 254 ? 11.841 -5.640 -27.999 1.00 88.50 254 HIS A CA 1
ATOM 1977 C C . HIS A 1 254 ? 12.294 -6.584 -26.875 1.00 88.50 254 HIS A C 1
ATOM 1979 O O . HIS A 1 254 ? 13.217 -6.253 -26.131 1.00 88.50 254 HIS A O 1
ATOM 1985 N N . ASN A 1 255 ? 11.695 -7.774 -26.778 1.00 88.19 255 ASN A N 1
ATOM 1986 C CA . ASN A 1 255 ? 12.029 -8.763 -25.753 1.00 88.19 255 ASN A CA 1
ATOM 1987 C C . ASN A 1 255 ? 13.487 -9.231 -25.862 1.00 88.19 255 ASN A C 1
ATOM 1989 O O . ASN A 1 255 ? 14.167 -9.351 -24.844 1.00 88.19 255 ASN A O 1
ATOM 1993 N N . ALA A 1 256 ? 13.993 -9.436 -27.084 1.00 88.12 256 ALA A N 1
ATOM 1994 C CA . ALA A 1 256 ? 15.398 -9.768 -27.310 1.00 88.12 256 ALA A CA 1
ATOM 1995 C C . ALA A 1 256 ? 16.343 -8.653 -26.825 1.00 88.12 256 ALA A C 1
ATOM 1997 O O . ALA A 1 256 ? 17.336 -8.939 -26.156 1.00 88.12 256 ALA A O 1
ATOM 1998 N N . ALA A 1 257 ? 16.009 -7.388 -27.102 1.00 86.19 257 ALA A N 1
ATOM 1999 C CA . ALA A 1 257 ? 16.793 -6.242 -26.646 1.00 86.19 257 ALA A CA 1
ATOM 2000 C C . ALA A 1 257 ? 16.765 -6.074 -25.116 1.00 86.19 257 ALA A C 1
ATOM 2002 O O . ALA A 1 257 ? 17.785 -5.737 -24.516 1.00 86.19 257 ALA A O 1
ATOM 2003 N N . MET A 1 258 ? 15.623 -6.326 -24.466 1.00 88.00 258 MET A N 1
ATOM 2004 C CA . MET A 1 258 ? 15.526 -6.301 -23.001 1.00 88.00 258 MET A CA 1
ATOM 2005 C C . MET A 1 258 ? 16.344 -7.426 -22.355 1.00 88.00 258 MET A C 1
ATOM 2007 O O . MET A 1 258 ? 17.029 -7.186 -21.364 1.00 88.00 258 MET A O 1
ATOM 2011 N N . ALA A 1 259 ? 16.345 -8.628 -22.937 1.00 86.12 259 ALA A N 1
ATOM 2012 C CA . ALA A 1 259 ? 17.170 -9.732 -22.452 1.00 86.12 259 ALA A CA 1
ATOM 2013 C C . ALA A 1 259 ? 18.678 -9.429 -22.560 1.00 86.12 259 ALA A C 1
ATOM 2015 O O . ALA A 1 259 ? 19.427 -9.712 -21.624 1.00 86.12 259 ALA A O 1
ATOM 2016 N N . GLU A 1 260 ? 19.122 -8.819 -23.667 1.00 84.88 260 GLU A N 1
ATOM 2017 C CA . GLU A 1 260 ? 20.510 -8.354 -23.829 1.00 84.88 260 GLU A CA 1
ATOM 2018 C C . GLU A 1 260 ? 20.848 -7.274 -22.792 1.00 84.88 260 GLU A C 1
ATOM 2020 O O . GLU A 1 260 ? 21.850 -7.381 -22.091 1.00 84.88 260 GLU A O 1
ATOM 2025 N N . LEU A 1 261 ? 19.959 -6.293 -22.601 1.00 83.25 261 LEU A N 1
ATOM 2026 C CA . LEU A 1 261 ? 20.143 -5.237 -21.608 1.00 83.25 261 LEU A CA 1
ATOM 2027 C C . LEU A 1 261 ? 20.252 -5.782 -20.173 1.00 83.25 261 LEU A C 1
ATOM 2029 O O . LEU A 1 261 ? 21.102 -5.323 -19.413 1.00 83.25 261 LEU A O 1
ATOM 2033 N N . ALA A 1 262 ? 19.409 -6.741 -19.785 1.00 82.06 262 ALA A N 1
ATOM 2034 C CA . ALA A 1 262 ? 19.473 -7.357 -18.460 1.00 82.06 262 ALA A CA 1
ATOM 2035 C C . ALA A 1 262 ? 20.816 -8.080 -18.241 1.00 82.06 262 ALA A C 1
ATOM 2037 O O . ALA A 1 262 ? 21.424 -7.949 -17.177 1.00 82.06 262 ALA A O 1
ATOM 2038 N N . ALA A 1 263 ? 21.313 -8.790 -19.261 1.00 83.62 263 ALA A N 1
ATOM 2039 C CA . ALA A 1 263 ? 22.611 -9.461 -19.217 1.00 83.62 263 ALA A CA 1
ATOM 2040 C C . ALA A 1 263 ? 23.792 -8.470 -19.138 1.00 83.62 263 ALA A C 1
ATOM 2042 O O . ALA A 1 263 ? 24.746 -8.695 -18.387 1.00 83.62 263 ALA A O 1
ATOM 2043 N N . ASP A 1 264 ? 23.718 -7.353 -19.861 1.00 78.50 264 ASP A N 1
ATOM 2044 C CA . ASP A 1 264 ? 24.726 -6.287 -19.827 1.00 78.50 264 ASP A CA 1
ATOM 2045 C C . ASP A 1 264 ? 24.802 -5.623 -18.445 1.00 78.50 264 ASP A C 1
ATOM 2047 O O . ASP A 1 264 ? 25.891 -5.430 -17.898 1.00 78.50 264 ASP A O 1
ATOM 2051 N N . ILE A 1 265 ? 23.646 -5.318 -17.841 1.00 73.19 265 ILE A N 1
ATOM 2052 C CA . ILE A 1 265 ? 23.578 -4.746 -16.490 1.00 73.19 265 ILE A CA 1
ATOM 2053 C C . ILE A 1 265 ? 24.169 -5.726 -15.469 1.00 73.19 265 ILE A C 1
ATOM 2055 O O . ILE A 1 265 ? 25.015 -5.335 -14.665 1.00 73.19 265 ILE A O 1
ATOM 2059 N N . ALA A 1 266 ? 23.787 -7.005 -15.539 1.00 73.38 266 ALA A N 1
ATOM 2060 C CA . ALA A 1 266 ? 24.276 -8.039 -14.628 1.00 73.38 266 ALA A CA 1
ATOM 2061 C C . ALA A 1 266 ? 25.793 -8.296 -14.747 1.00 73.38 266 ALA A C 1
ATOM 2063 O O . ALA A 1 266 ? 26.424 -8.725 -13.782 1.00 73.38 266 ALA A O 1
ATOM 2064 N N . SER A 1 267 ? 26.393 -8.033 -15.912 1.00 75.44 267 SER A N 1
ATOM 2065 C CA . SER A 1 267 ? 27.832 -8.220 -16.155 1.00 75.44 267 SER A CA 1
ATOM 2066 C C . SER A 1 267 ? 28.688 -6.973 -15.894 1.00 75.44 267 SER A C 1
ATOM 2068 O O . SER A 1 267 ? 29.918 -7.063 -15.921 1.00 75.44 267 SER A O 1
ATOM 2070 N N . GLY A 1 268 ? 28.070 -5.821 -15.607 1.00 62.81 268 GLY A N 1
ATOM 2071 C CA . GLY A 1 268 ? 28.767 -4.555 -15.359 1.00 62.81 268 GLY A CA 1
ATOM 2072 C C . GLY A 1 268 ? 29.308 -3.865 -16.620 1.00 62.81 268 GLY A C 1
ATOM 2073 O O . GLY A 1 268 ? 30.068 -2.903 -16.502 1.00 62.81 268 GLY A O 1
ATOM 2074 N N . ASP A 1 269 ? 28.916 -4.306 -17.821 1.00 56.56 269 ASP A N 1
ATOM 2075 C CA . ASP A 1 269 ? 29.388 -3.771 -19.111 1.00 56.56 269 ASP A CA 1
ATOM 2076 C C . ASP A 1 269 ? 28.479 -2.652 -19.663 1.00 56.56 269 ASP A C 1
ATOM 2078 O O . ASP A 1 269 ? 28.223 -2.540 -20.860 1.00 56.56 269 ASP A O 1
ATOM 2082 N N . ILE A 1 270 ? 27.996 -1.768 -18.780 1.00 54.00 270 ILE A N 1
ATOM 2083 C CA . ILE A 1 270 ? 27.039 -0.686 -19.105 1.00 54.00 270 ILE A CA 1
ATOM 2084 C C . ILE A 1 270 ? 27.597 0.287 -20.174 1.00 54.00 270 ILE A C 1
ATOM 2086 O O . ILE A 1 270 ? 26.855 1.016 -20.833 1.00 54.00 270 ILE A O 1
ATOM 2090 N N . ASN A 1 271 ? 28.917 0.299 -20.386 1.00 45.12 271 ASN A N 1
ATOM 2091 C CA . ASN A 1 271 ? 29.590 1.249 -21.268 1.00 45.12 271 ASN A CA 1
ATOM 2092 C C . ASN A 1 271 ? 29.652 0.807 -22.747 1.00 45.12 271 ASN A C 1
ATOM 2094 O O . ASN A 1 271 ? 29.954 1.637 -23.609 1.00 45.12 271 ASN A O 1
ATOM 2098 N N . SER A 1 272 ? 29.390 -0.467 -23.075 1.00 45.88 272 SER A N 1
ATOM 2099 C CA . SER A 1 272 ? 29.550 -0.968 -24.452 1.00 45.88 272 SER A CA 1
ATOM 2100 C C . SER A 1 272 ? 28.291 -0.798 -25.322 1.00 45.88 272 SER A C 1
ATOM 2102 O O . SER A 1 272 ? 28.406 -0.582 -26.534 1.00 45.88 272 SER A O 1
ATOM 2104 N N . SER A 1 273 ? 27.095 -0.784 -24.721 1.00 41.50 273 SER A N 1
ATOM 2105 C CA . SER A 1 273 ? 25.806 -0.770 -25.434 1.00 41.50 273 SER A CA 1
ATOM 2106 C C . SER A 1 273 ? 25.208 0.628 -25.678 1.00 41.50 273 SER A C 1
ATOM 2108 O O . SER A 1 273 ? 24.550 0.819 -26.704 1.00 41.50 273 SER A O 1
ATOM 2110 N N . ILE A 1 274 ? 25.528 1.654 -24.869 1.00 41.28 274 ILE A N 1
ATOM 2111 C CA . ILE A 1 274 ? 25.152 3.062 -25.169 1.00 41.28 274 ILE A CA 1
ATOM 2112 C C . ILE A 1 274 ? 25.747 3.508 -26.519 1.00 41.28 274 ILE A C 1
ATOM 2114 O O . ILE A 1 274 ? 25.096 4.193 -27.304 1.00 41.28 274 ILE A O 1
ATOM 2118 N N . SER A 1 275 ? 26.941 3.012 -26.855 1.00 35.19 275 SER A N 1
ATOM 2119 C CA . SER A 1 275 ? 27.623 3.325 -28.118 1.00 35.19 275 SER A CA 1
ATOM 2120 C C . SER A 1 275 ? 26.972 2.690 -29.358 1.00 35.19 275 SER A C 1
ATOM 2122 O O . SER A 1 275 ? 27.253 3.119 -30.476 1.00 35.19 275 SER A O 1
ATOM 2124 N N . LYS A 1 276 ? 26.128 1.658 -29.199 1.00 40.59 276 LYS A N 1
ATOM 2125 C CA . LYS A 1 276 ? 25.441 0.995 -30.324 1.00 40.59 276 LYS A CA 1
ATOM 2126 C C . LYS A 1 276 ? 24.053 1.574 -30.593 1.00 40.59 276 LYS A C 1
ATOM 2128 O O . LYS A 1 276 ? 23.643 1.595 -31.749 1.00 40.59 276 LYS A O 1
ATOM 2133 N N . ALA A 1 277 ? 23.366 2.076 -29.566 1.00 35.81 277 ALA A N 1
ATOM 2134 C CA . ALA A 1 277 ? 22.046 2.693 -29.712 1.00 35.81 277 ALA A CA 1
ATOM 2135 C C . ALA A 1 277 ? 22.095 4.091 -30.365 1.00 35.81 277 ALA A C 1
ATOM 2137 O O . ALA A 1 277 ? 21.130 4.490 -31.001 1.00 35.81 277 ALA A O 1
ATOM 2138 N N . GLU A 1 278 ? 23.217 4.816 -30.272 1.00 34.41 278 GLU A N 1
ATOM 2139 C CA . GLU A 1 278 ? 23.410 6.105 -30.967 1.00 34.41 278 GLU A CA 1
ATOM 2140 C C . GLU A 1 278 ? 23.897 5.959 -32.427 1.00 34.41 278 GLU A C 1
ATOM 2142 O O . GLU A 1 278 ? 24.066 6.957 -33.130 1.00 34.41 278 GLU A O 1
ATOM 2147 N N . ALA A 1 279 ? 24.142 4.729 -32.895 1.00 36.06 279 ALA A N 1
ATOM 2148 C CA . ALA A 1 279 ? 24.700 4.442 -34.220 1.00 36.06 279 ALA A CA 1
ATOM 2149 C C . ALA A 1 279 ? 23.704 3.800 -35.212 1.00 36.06 279 ALA A C 1
ATOM 2151 O O . ALA A 1 279 ? 24.121 3.430 -36.315 1.00 36.06 279 ALA A O 1
ATOM 2152 N N . ALA A 1 280 ? 22.422 3.681 -34.851 1.00 33.19 280 ALA A N 1
ATOM 2153 C CA . ALA A 1 280 ? 21.332 3.196 -35.707 1.00 33.19 280 ALA A CA 1
ATOM 2154 C C . ALA A 1 280 ? 20.217 4.246 -35.809 1.00 33.19 280 ALA A C 1
ATOM 2156 O O . ALA A 1 280 ? 19.671 4.397 -36.927 1.00 33.19 280 ALA A O 1
#

Sequence (280 aa):
MFFLMSNLVYGGDELNKVYAEIEKEHKNFIKETKKIREQFKSLTGVTDSAEAMIIDHAIEEMNQVMEFAHESFKDNDLEMTAMTLDYIDRSLNDINHLVPKEFTNDLSVIDMSAMPEEDLQQIMETTQQMQVNKKEKLTTLVEGMTEIEQKGLNLFEVSKNLNEIGVETLNVEDIAKAVSEDPSLKAGVLEAVEKGVSPEDFSKQLETMAEAERLGIAESTAAVSEAAEAVGLVKNAMPSLETMQSDFFDADAHNAAMAELAADIASGDINSSISKAEAA

Organism: NCBI:txid408172

Radius of gyration: 22.68 Å; chains: 1; bounding box: 52×52×67 Å

Secondary structure (DSSP, 8-state):
-----------HHHHHHHHHHHHHHHHHHHHHHHHHHHHHHH-------HHHHHHHHHHHHHHHHHHHHHHHHHTT-HHHHHHHHHHHHHHHHHHHTTS-GGGS---TT--GGGS-HHHHHHHHHHHHHHHHHHHHHHHHHHHHHHHHHHTT--HHHHHHHHHHTT---S-HHHHHHHHHH-GGGHHHHHHHHHTTS-HHHHHHHHHHHHHHHHTTHHHHHHHHHHHHHHTT-----PPPHHHHT-TT--HHHHHHHHHHHHHHHHHT-HHHHHHHHTT-

pLDDT: mean 76.44, std 15.67, range [29.42, 94.81]